Protein AF-A0AAN9A8T3-F1 (afdb_monomer_lite)

Structure (mmCIF, N/CA/C/O backbone):
data_AF-A0AAN9A8T3-F1
#
_entry.id   AF-A0AAN9A8T3-F1
#
loop_
_atom_site.group_PDB
_atom_site.id
_atom_site.type_symbol
_atom_site.label_atom_id
_atom_site.label_alt_id
_atom_site.label_comp_id
_atom_site.label_asym_id
_atom_site.label_entity_id
_atom_site.label_seq_id
_atom_site.pdbx_PDB_ins_code
_atom_site.Cartn_x
_atom_site.Cartn_y
_atom_site.Cartn_z
_atom_site.occupancy
_atom_site.B_iso_or_equiv
_atom_site.auth_seq_id
_atom_site.auth_comp_id
_atom_site.auth_asym_id
_atom_site.auth_atom_id
_atom_site.pdbx_PDB_model_num
ATOM 1 N N . MET A 1 1 ? -8.533 22.254 30.626 1.00 34.25 1 MET A N 1
ATOM 2 C CA . MET A 1 1 ? -9.398 21.064 30.756 1.00 34.25 1 MET A CA 1
ATOM 3 C C . MET A 1 1 ? -8.639 19.936 30.092 1.00 34.25 1 MET A C 1
ATOM 5 O O . MET A 1 1 ? -8.175 20.135 28.983 1.00 34.25 1 MET A O 1
ATOM 9 N N . SER A 1 2 ? -8.347 18.871 30.833 1.00 29.62 2 SER A N 1
ATOM 10 C CA . SER A 1 2 ? -7.548 17.740 30.353 1.00 29.62 2 SER A CA 1
ATOM 11 C C . SER A 1 2 ? -8.416 16.918 29.406 1.00 29.62 2 SER A C 1
ATOM 13 O O . SER A 1 2 ? -9.424 16.373 29.850 1.00 29.62 2 SER A O 1
ATOM 15 N N . ASP A 1 3 ? -8.038 16.863 28.127 1.00 35.41 3 ASP A N 1
ATOM 16 C CA . ASP A 1 3 ? -8.518 15.845 27.193 1.00 35.41 3 ASP A CA 1
ATOM 17 C C . ASP A 1 3 ? -8.059 14.496 27.747 1.00 35.41 3 ASP A C 1
ATOM 19 O O . ASP A 1 3 ? -6.900 14.100 27.616 1.00 35.41 3 ASP A O 1
ATOM 23 N N . GLN A 1 4 ? -8.937 13.830 28.494 1.00 39.41 4 GLN A N 1
ATOM 24 C CA . GLN A 1 4 ? -8.731 12.439 28.854 1.00 39.41 4 GLN A CA 1
ATOM 25 C C . GLN A 1 4 ? -8.910 11.638 27.570 1.00 39.41 4 GLN A C 1
ATOM 27 O O . GLN A 1 4 ? -10.038 11.334 27.179 1.00 39.41 4 GLN A O 1
ATOM 32 N N . ALA A 1 5 ? -7.792 11.331 26.907 1.00 43.62 5 ALA A N 1
ATOM 33 C CA . ALA A 1 5 ? -7.733 10.296 25.888 1.00 43.62 5 ALA A CA 1
ATOM 34 C C . ALA A 1 5 ? -8.396 9.052 26.486 1.00 43.62 5 ALA A C 1
ATOM 36 O O . ALA A 1 5 ? -7.887 8.441 27.432 1.00 43.62 5 ALA A O 1
ATOM 37 N N . THR A 1 6 ? -9.610 8.752 26.030 1.00 42.22 6 THR A N 1
ATOM 38 C CA . THR A 1 6 ? -10.347 7.607 26.547 1.00 42.22 6 THR A CA 1
ATOM 39 C C . THR A 1 6 ? -9.693 6.401 25.907 1.00 42.22 6 THR A C 1
ATOM 41 O O . THR A 1 6 ? -9.886 6.132 24.726 1.00 42.22 6 THR A O 1
ATOM 44 N N . LYS A 1 7 ? -8.849 5.713 26.678 1.00 45.06 7 LYS A N 1
ATOM 45 C CA . LYS A 1 7 ? -8.226 4.470 26.242 1.00 45.06 7 LYS A CA 1
ATOM 46 C C . LYS A 1 7 ? -9.318 3.416 26.111 1.00 45.06 7 LYS A C 1
ATOM 48 O O . LYS A 1 7 ? -9.716 2.785 27.089 1.00 45.06 7 LYS A O 1
ATOM 53 N N . ILE A 1 8 ? -9.826 3.267 24.899 1.00 50.25 8 ILE A N 1
ATOM 54 C CA . ILE A 1 8 ? -10.823 2.268 24.556 1.00 50.25 8 ILE A CA 1
ATOM 55 C C . ILE A 1 8 ? -10.092 1.116 23.889 1.00 50.25 8 ILE A C 1
ATOM 57 O O . ILE A 1 8 ? -9.765 1.201 22.711 1.00 50.25 8 ILE A O 1
ATOM 61 N N . VAL A 1 9 ? -9.833 0.057 24.658 1.00 60.50 9 VAL A N 1
ATOM 62 C CA . VAL A 1 9 ? -9.454 -1.244 24.098 1.00 60.50 9 VAL A CA 1
ATOM 63 C C . VAL A 1 9 ? -10.713 -1.824 23.473 1.00 60.50 9 VAL A C 1
ATOM 65 O O . VAL A 1 9 ? -11.725 -1.961 24.171 1.00 60.50 9 VAL A O 1
ATOM 68 N N . ILE A 1 10 ? -10.676 -2.129 22.172 1.00 61.69 10 ILE A N 1
ATOM 69 C CA . ILE A 1 10 ? -11.820 -2.739 21.489 1.00 61.69 10 ILE A CA 1
ATOM 70 C C . ILE A 1 10 ? -12.190 -4.036 22.215 1.00 61.69 10 ILE A C 1
ATOM 72 O O . ILE A 1 10 ? -11.507 -5.053 22.129 1.00 61.69 10 ILE A O 1
ATOM 76 N N . SER A 1 11 ? -13.298 -3.970 22.944 1.00 55.41 11 SER A N 1
ATOM 77 C CA . SER A 1 11 ? -13.961 -5.100 23.572 1.00 55.41 11 SER A CA 1
ATOM 78 C C . SER A 1 11 ? -15.399 -5.133 23.077 1.00 55.41 11 SER A C 1
ATOM 80 O O . SER A 1 11 ? -15.985 -4.104 22.738 1.00 55.41 11 SER A O 1
ATOM 82 N N . ASP A 1 12 ? -15.990 -6.319 23.086 1.00 54.22 12 ASP A N 1
ATOM 83 C CA . ASP A 1 12 ? -17.405 -6.575 22.806 1.00 54.22 12 ASP A CA 1
ATOM 84 C C . ASP A 1 12 ? -18.378 -5.859 23.768 1.00 54.22 12 ASP A C 1
ATOM 86 O O . ASP A 1 12 ? -19.591 -6.011 23.650 1.00 54.22 12 ASP A O 1
ATOM 90 N N . ARG A 1 13 ? -17.858 -5.084 24.729 1.00 54.12 13 ARG A N 1
ATOM 91 C CA . ARG A 1 13 ? -18.616 -4.387 25.776 1.00 54.12 13 ARG A CA 1
ATOM 92 C C . ARG A 1 13 ? -18.803 -2.895 25.523 1.00 54.12 13 ARG A C 1
ATOM 94 O O . ARG A 1 13 ? -19.456 -2.232 26.329 1.00 54.12 13 ARG A O 1
ATOM 101 N N . LEU A 1 14 ? -18.223 -2.353 24.455 1.00 68.31 14 LEU A N 1
ATOM 102 C CA . LEU A 1 14 ? -18.455 -0.963 24.069 1.00 68.31 14 LEU A CA 1
ATOM 103 C C . LEU A 1 14 ? -19.823 -0.847 23.417 1.00 68.31 14 LEU A C 1
ATOM 105 O O . LEU A 1 14 ? -20.184 -1.672 22.586 1.00 68.31 14 LEU A O 1
ATOM 109 N N . ARG A 1 15 ? -20.581 0.191 23.772 1.00 78.25 15 ARG A N 1
ATOM 110 C CA . ARG A 1 15 ? -21.936 0.401 23.247 1.00 78.25 15 ARG A CA 1
ATOM 111 C C . ARG A 1 15 ? -21.940 0.561 21.722 1.00 78.25 15 ARG A C 1
ATOM 113 O O . ARG A 1 15 ? -22.912 0.210 21.063 1.00 78.25 15 ARG A O 1
ATOM 120 N N . GLU A 1 16 ? -20.854 1.102 21.194 1.00 83.88 16 GLU A N 1
ATOM 121 C CA . GLU A 1 16 ? -20.592 1.377 19.787 1.00 83.88 16 GLU A CA 1
ATOM 122 C C . GLU A 1 16 ? -20.100 0.135 19.028 1.00 83.88 16 GLU A C 1
ATOM 124 O O . GLU A 1 16 ? -20.016 0.165 17.800 1.00 83.88 16 GLU A O 1
ATOM 129 N N . CYS A 1 17 ? -19.773 -0.951 19.739 1.00 84.12 17 CYS A N 1
ATOM 130 C CA . CYS A 1 17 ? -19.231 -2.173 19.168 1.00 84.12 17 CYS A CA 1
ATOM 131 C C . CYS A 1 17 ? -20.193 -3.352 19.335 1.00 84.12 17 CYS A C 1
ATOM 133 O O . CYS A 1 17 ? -20.667 -3.651 20.425 1.00 84.12 17 CYS A O 1
ATOM 135 N N . ASN A 1 18 ? -20.414 -4.088 18.251 1.00 83.69 18 ASN A N 1
ATOM 136 C CA . ASN A 1 18 ? -21.172 -5.332 18.255 1.00 83.69 18 ASN A CA 1
ATOM 137 C C . ASN A 1 18 ? -20.262 -6.496 17.867 1.00 83.69 18 ASN A C 1
ATOM 139 O O . ASN A 1 18 ? -19.556 -6.435 16.859 1.00 83.69 18 ASN A O 1
ATOM 143 N N . SER A 1 19 ? -20.312 -7.577 18.644 1.00 80.31 19 SER A N 1
ATOM 144 C CA . SER A 1 19 ? -19.630 -8.827 18.308 1.00 80.31 19 SER A CA 1
ATOM 145 C C . SER A 1 19 ? -20.593 -9.774 17.594 1.00 80.31 19 SER A C 1
ATOM 147 O O . SER A 1 19 ? -21.642 -10.132 18.131 1.00 80.31 19 SER A O 1
ATOM 149 N N . ILE A 1 20 ? -20.251 -10.175 16.369 1.00 76.06 20 ILE A N 1
ATOM 150 C CA . ILE A 1 20 ? -21.031 -11.116 15.560 1.00 76.06 20 ILE A CA 1
ATOM 151 C C . ILE A 1 20 ? -20.071 -12.146 14.981 1.00 76.06 20 ILE A C 1
ATOM 153 O O . ILE A 1 20 ? -19.333 -11.841 14.053 1.00 76.06 20 ILE A O 1
ATOM 157 N N . THR A 1 21 ? -20.115 -13.377 15.499 1.00 74.00 21 THR A N 1
ATOM 158 C CA . THR A 1 21 ? -19.379 -14.549 14.981 1.00 74.00 21 THR A CA 1
ATOM 159 C C . THR A 1 21 ? -17.947 -14.225 14.547 1.00 74.00 21 THR A C 1
ATOM 161 O O . THR A 1 21 ? -17.665 -14.064 13.359 1.00 74.00 21 THR A O 1
ATOM 164 N N . LYS A 1 22 ? -17.038 -14.147 15.526 1.00 77.88 22 LYS A N 1
ATOM 165 C CA . LYS A 1 22 ? -15.608 -13.876 15.316 1.00 77.88 22 LYS A CA 1
ATOM 166 C C . LYS A 1 22 ? -15.303 -12.560 14.587 1.00 77.88 22 LYS A C 1
ATOM 168 O O . LYS A 1 22 ? -14.251 -12.404 13.978 1.00 77.88 22 LYS A O 1
ATOM 173 N N . LYS A 1 23 ? -16.225 -11.605 14.626 1.00 83.19 23 LYS A N 1
ATOM 174 C CA . LYS A 1 23 ? -16.017 -10.263 14.094 1.00 83.19 23 LYS A CA 1
ATOM 175 C C . LYS A 1 23 ? -16.492 -9.246 15.103 1.00 83.19 23 LYS A C 1
ATOM 177 O O . LYS A 1 23 ? -17.548 -9.437 15.705 1.00 83.19 23 LYS A O 1
ATOM 182 N N . ILE A 1 24 ? -15.744 -8.162 15.242 1.00 85.25 24 ILE A N 1
ATOM 183 C CA . ILE A 1 24 ? -16.165 -7.004 16.027 1.00 85.25 24 ILE A CA 1
ATOM 184 C C . ILE A 1 24 ? -16.407 -5.855 15.062 1.00 85.25 24 ILE A C 1
ATOM 186 O O . ILE A 1 24 ? -15.525 -5.505 14.284 1.00 85.25 24 ILE A O 1
ATOM 190 N N . PHE A 1 25 ? -17.603 -5.280 15.110 1.00 88.19 25 PHE A N 1
ATOM 191 C CA . PHE A 1 25 ? -17.984 -4.120 14.316 1.00 88.19 25 PHE A CA 1
ATOM 192 C C . PHE A 1 25 ? -18.181 -2.931 15.235 1.00 88.19 25 PHE A C 1
ATOM 194 O O . PHE A 1 25 ? -19.125 -2.934 16.017 1.00 88.19 25 PHE A O 1
ATOM 201 N N . CYS A 1 26 ? -17.316 -1.932 15.121 1.00 89.00 26 CYS A N 1
ATOM 202 C CA . CYS A 1 26 ? -17.397 -0.693 15.874 1.00 89.00 26 CYS A CA 1
ATOM 203 C C . CYS A 1 26 ? -17.714 0.476 14.940 1.00 89.00 26 CYS A C 1
ATOM 205 O O . CYS A 1 26 ? -16.979 0.722 13.979 1.00 89.00 26 CYS A O 1
ATOM 207 N N . ASP A 1 27 ? -18.786 1.207 15.236 1.00 91.19 27 ASP A N 1
ATOM 208 C CA . ASP A 1 27 ? -19.141 2.441 14.535 1.00 91.19 27 ASP A CA 1
ATOM 209 C C . ASP A 1 27 ? -19.282 3.584 15.538 1.00 91.19 27 ASP A C 1
ATOM 211 O O . ASP A 1 27 ? -20.171 3.587 16.390 1.00 91.19 27 ASP A O 1
ATOM 215 N N . PHE A 1 28 ? -18.383 4.559 15.433 1.00 88.81 28 PHE A N 1
ATOM 216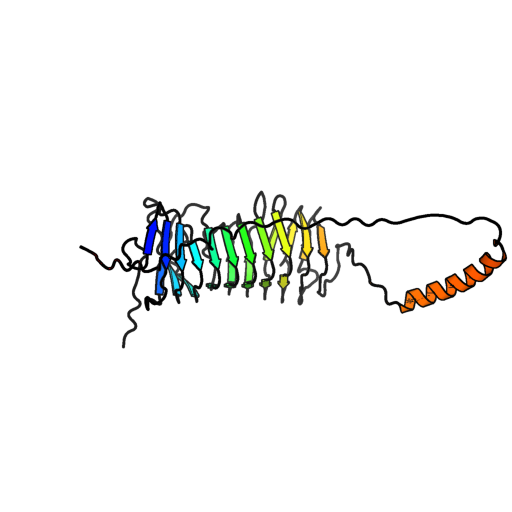 C CA . PHE A 1 28 ? -18.279 5.670 16.373 1.00 88.81 28 PHE A CA 1
ATOM 217 C C . PHE A 1 28 ? -19.049 6.913 15.918 1.00 88.81 28 PHE A C 1
ATOM 219 O O . PHE A 1 28 ? -18.886 7.991 16.502 1.00 88.81 28 PHE A O 1
ATOM 226 N N . GLN A 1 29 ? -19.928 6.786 14.920 1.00 87.19 29 GLN A N 1
ATOM 227 C CA . GLN A 1 29 ? -20.750 7.892 14.447 1.00 87.19 29 GLN A CA 1
ATOM 228 C C . GLN A 1 29 ? -21.516 8.561 15.603 1.00 87.19 29 GLN A C 1
ATOM 230 O O . GLN A 1 29 ? -22.283 7.928 16.323 1.00 87.19 29 GLN A O 1
ATOM 235 N N . ASN A 1 30 ? -21.327 9.875 15.765 1.00 82.19 30 ASN A N 1
ATOM 236 C CA . ASN A 1 30 ? -21.946 10.698 16.816 1.00 82.19 30 ASN A CA 1
ATOM 237 C C . ASN A 1 30 ? -21.612 10.289 18.267 1.00 82.19 30 ASN A C 1
ATOM 239 O O . ASN A 1 30 ? -22.229 10.815 19.193 1.00 82.19 30 ASN A O 1
ATOM 243 N N . SER A 1 31 ? -20.645 9.395 18.488 1.00 79.12 31 SER A N 1
ATOM 244 C CA . SER A 1 31 ? -20.253 8.960 19.838 1.00 79.12 31 SER A CA 1
ATOM 245 C C . SER A 1 31 ? -19.471 10.031 20.611 1.00 79.12 31 SER A C 1
ATOM 247 O O . SER A 1 31 ? -19.411 9.999 21.837 1.00 79.12 31 SER A O 1
ATOM 249 N N . GLY A 1 32 ? -18.851 10.982 19.901 1.00 78.50 32 GLY A N 1
ATOM 250 C CA . GLY A 1 32 ? -17.900 11.939 20.474 1.00 78.50 32 GLY A CA 1
ATOM 251 C C . GLY A 1 32 ? -16.534 11.327 20.809 1.00 78.50 32 GLY A C 1
ATOM 252 O O . GLY A 1 32 ? -15.629 12.067 21.194 1.00 78.50 32 GLY A O 1
ATOM 253 N N . ILE A 1 33 ? -16.369 10.011 20.634 1.00 79.38 33 ILE A N 1
ATOM 254 C CA . ILE A 1 33 ? -15.094 9.311 20.780 1.00 79.38 33 ILE A CA 1
ATOM 255 C C . ILE A 1 33 ? -14.202 9.696 19.603 1.00 79.38 33 ILE A C 1
ATOM 257 O O . ILE A 1 33 ? -14.576 9.541 18.440 1.00 79.38 33 ILE A O 1
ATOM 261 N N . ARG A 1 34 ? -13.019 10.213 19.929 1.00 83.62 34 ARG A N 1
ATOM 262 C CA . ARG A 1 34 ? -12.019 10.638 18.946 1.00 83.62 34 ARG A CA 1
ATOM 263 C C . ARG A 1 34 ? -10.922 9.606 18.769 1.00 83.62 34 ARG A C 1
ATOM 265 O O . ARG A 1 34 ? -10.525 9.356 17.642 1.00 83.62 34 ARG A O 1
ATOM 272 N N . ASP A 1 35 ? -10.493 8.980 19.857 1.00 86.50 35 ASP A N 1
ATOM 273 C CA . ASP A 1 35 ? -9.379 8.039 19.874 1.00 86.50 35 ASP A CA 1
ATOM 274 C C . ASP A 1 35 ? -9.861 6.625 20.203 1.00 86.50 35 ASP A C 1
ATOM 276 O O . ASP A 1 35 ? -10.587 6.409 21.176 1.00 86.50 35 ASP A O 1
ATOM 280 N N . VAL A 1 36 ? -9.433 5.653 19.401 1.00 86.50 36 VAL A N 1
ATOM 281 C CA . VAL A 1 36 ? -9.692 4.223 19.608 1.00 86.50 36 VAL A CA 1
ATOM 282 C C . VAL A 1 36 ? -8.368 3.480 19.600 1.00 86.50 36 VAL A C 1
ATOM 284 O O . VAL A 1 36 ? -7.567 3.665 18.689 1.00 86.50 36 VAL A O 1
ATOM 287 N N . TYR A 1 37 ? -8.148 2.624 20.596 1.00 86.44 37 TYR A N 1
ATOM 288 C CA . TYR A 1 37 ? -6.920 1.851 20.736 1.00 86.44 37 TYR A CA 1
ATOM 289 C C . TYR A 1 37 ? -7.190 0.390 20.386 1.00 86.44 37 TYR A C 1
ATOM 291 O O . TYR A 1 37 ? -8.050 -0.278 20.966 1.00 86.44 37 TYR A O 1
ATOM 299 N N . ILE A 1 38 ? -6.438 -0.116 19.420 1.00 83.81 38 ILE A N 1
ATOM 300 C CA . ILE A 1 38 ? -6.477 -1.511 19.011 1.00 83.81 38 ILE A CA 1
ATOM 301 C C . ILE A 1 38 ? -5.184 -2.147 19.488 1.00 83.81 38 ILE A C 1
ATOM 303 O O . ILE A 1 38 ? -4.121 -1.921 18.917 1.00 83.81 38 ILE A O 1
ATOM 307 N N . GLU A 1 39 ? -5.294 -2.922 20.558 1.00 79.00 39 GLU A N 1
ATOM 308 C CA . GLU A 1 39 ? -4.197 -3.731 21.078 1.00 79.00 39 GLU A CA 1
ATOM 309 C C . GLU A 1 39 ? -4.250 -5.136 20.455 1.00 79.00 39 GLU A C 1
ATOM 311 O O . GLU A 1 39 ? -5.327 -5.576 20.027 1.00 79.00 39 GLU A O 1
ATOM 316 N N . PRO A 1 40 ? -3.122 -5.864 20.398 1.00 69.69 40 PRO A N 1
ATOM 317 C CA . PRO A 1 40 ? -3.099 -7.222 19.887 1.00 69.69 40 PRO A CA 1
ATOM 318 C C . PRO A 1 40 ? -3.965 -8.097 20.795 1.00 69.69 40 PRO A C 1
ATOM 320 O O . PRO A 1 40 ? -3.827 -8.074 22.021 1.00 69.69 40 PRO A O 1
ATOM 323 N N . SER A 1 41 ? -4.870 -8.872 20.209 1.00 63.47 41 SER A N 1
ATOM 324 C CA . SER A 1 41 ? -5.609 -9.887 20.956 1.00 63.47 41 SER A CA 1
ATOM 325 C C . SER A 1 41 ? -4.643 -10.994 21.415 1.00 63.47 41 SER A C 1
ATOM 327 O O . SER A 1 41 ? -3.686 -11.314 20.709 1.00 63.47 41 SER A O 1
ATOM 329 N N . ASP A 1 42 ? -4.855 -11.578 22.611 1.00 60.53 42 ASP A N 1
ATOM 330 C CA . ASP A 1 42 ? -4.138 -12.809 23.000 1.00 60.53 42 ASP A CA 1
ATOM 331 C C . ASP A 1 42 ? -4.341 -13.814 21.854 1.00 60.53 42 ASP A C 1
ATOM 333 O O . ASP A 1 42 ? -5.497 -14.034 21.486 1.00 60.53 42 ASP A O 1
ATOM 337 N N . PRO A 1 43 ? -3.286 -14.429 21.283 1.00 55.81 43 PRO A N 1
ATOM 338 C CA . PRO A 1 43 ? -3.419 -15.374 20.170 1.00 55.81 43 PRO A CA 1
ATOM 339 C C . PRO A 1 43 ? -4.369 -16.547 20.478 1.00 55.81 43 PRO A C 1
ATOM 341 O O . PRO A 1 43 ? -4.832 -17.238 19.575 1.00 55.81 43 PRO A O 1
ATOM 344 N N . ARG A 1 44 ? -4.708 -16.768 21.756 1.00 53.31 44 ARG A N 1
ATOM 345 C CA . ARG A 1 44 ? -5.711 -17.743 22.209 1.00 53.31 44 ARG A CA 1
ATOM 346 C C . ARG A 1 44 ? -7.166 -17.268 22.096 1.00 53.31 44 ARG A C 1
ATOM 348 O O . ARG A 1 44 ? -8.069 -18.088 22.243 1.00 53.31 44 ARG A O 1
ATOM 355 N N . ASN A 1 45 ? -7.410 -15.981 21.863 1.00 54.38 45 ASN A N 1
ATOM 356 C CA . ASN A 1 45 ? -8.725 -15.343 21.836 1.00 54.38 45 ASN A CA 1
ATOM 357 C C . ASN A 1 45 ? -8.982 -14.755 20.443 1.00 54.38 45 ASN A C 1
ATOM 359 O O . ASN A 1 45 ? -8.817 -13.564 20.188 1.00 54.38 45 ASN A O 1
ATOM 363 N N . VAL A 1 46 ? -9.348 -15.637 19.514 1.00 54.88 46 VAL A N 1
ATOM 364 C CA . VAL A 1 46 ? -9.443 -15.297 18.094 1.00 54.88 46 VAL A CA 1
ATOM 365 C C . VAL A 1 46 ? -10.761 -14.573 17.803 1.00 54.88 46 VAL A C 1
ATOM 367 O O . VAL A 1 46 ? -11.811 -15.192 17.623 1.00 54.88 46 VAL A O 1
ATOM 370 N N . ASN A 1 47 ? -10.710 -13.244 17.753 1.00 59.94 47 ASN A N 1
ATOM 371 C CA . ASN A 1 47 ? -11.688 -12.461 17.007 1.00 59.94 47 ASN A CA 1
ATOM 372 C C . ASN A 1 47 ? -11.144 -12.308 15.580 1.00 59.94 47 ASN A C 1
ATOM 374 O O . ASN A 1 47 ? -10.297 -11.458 15.336 1.00 59.94 47 ASN A O 1
ATOM 378 N N . ASP A 1 48 ? -11.608 -13.159 14.660 1.00 72.38 48 ASP A N 1
ATOM 379 C CA . ASP A 1 48 ? -11.077 -13.302 13.293 1.00 72.38 48 ASP A CA 1
ATOM 380 C C . ASP A 1 48 ? -11.043 -11.992 12.468 1.00 72.38 48 ASP A C 1
ATOM 382 O O . ASP A 1 48 ? -10.294 -11.945 11.500 1.00 72.38 48 ASP A O 1
ATOM 386 N N . LYS A 1 49 ? -11.805 -10.929 12.793 1.00 86.12 49 LYS A N 1
ATOM 387 C CA . LYS A 1 49 ? -11.664 -9.609 12.131 1.00 86.12 49 LYS A CA 1
ATOM 388 C C . LYS A 1 49 ? -12.274 -8.446 12.915 1.00 86.12 49 LYS A C 1
ATOM 390 O O . LYS A 1 49 ? -13.397 -8.553 13.410 1.00 86.12 49 LYS A O 1
ATOM 395 N N . VAL A 1 50 ? -11.606 -7.295 12.948 1.00 87.94 50 VAL A N 1
ATOM 396 C CA . VAL A 1 50 ? -12.135 -6.069 13.570 1.00 87.94 50 VAL A CA 1
ATOM 397 C C . VAL A 1 50 ? -12.409 -5.000 12.516 1.00 87.94 50 VAL A C 1
ATOM 399 O O . VAL A 1 50 ? -11.562 -4.682 11.683 1.00 87.94 50 VAL A O 1
ATOM 402 N N . TYR A 1 51 ? -13.612 -4.438 12.563 1.00 91.25 51 TYR A N 1
ATOM 403 C CA . TYR A 1 51 ? -14.085 -3.371 11.691 1.00 91.25 51 TYR A CA 1
ATOM 404 C C . TYR A 1 51 ? -14.270 -2.102 12.519 1.00 91.25 51 TYR A C 1
ATOM 406 O O . TYR A 1 51 ? -15.001 -2.122 13.508 1.00 91.25 51 TYR A O 1
ATOM 414 N N . VAL A 1 52 ? -13.638 -1.001 12.112 1.00 92.19 52 VAL A N 1
ATOM 415 C CA . VAL A 1 52 ? -13.737 0.294 12.800 1.00 92.19 52 VAL A CA 1
ATOM 416 C C . VAL A 1 52 ? -14.107 1.385 11.814 1.00 92.19 52 VAL A C 1
ATOM 418 O O . VAL A 1 52 ? -13.392 1.626 10.837 1.00 92.19 52 VAL A O 1
ATOM 421 N N . HIS A 1 53 ? -15.228 2.050 12.079 1.00 94.00 53 HIS A N 1
ATOM 422 C CA . HIS A 1 53 ? -15.772 3.103 11.234 1.00 94.00 53 HIS A CA 1
ATOM 423 C C . HIS A 1 53 ? -15.921 4.435 11.980 1.00 94.00 53 HIS A C 1
ATOM 425 O O . HIS A 1 53 ? -16.259 4.462 13.164 1.00 94.00 53 HIS A O 1
ATOM 431 N N . ASN A 1 54 ? -15.764 5.533 11.231 1.00 93.44 54 ASN A N 1
ATOM 432 C CA . ASN A 1 54 ? -16.148 6.894 11.628 1.00 93.44 54 ASN A CA 1
ATOM 433 C C . ASN A 1 54 ? -15.491 7.374 12.932 1.00 93.44 54 ASN A C 1
ATOM 435 O O . ASN A 1 54 ? -16.173 7.802 13.862 1.00 93.44 54 ASN A O 1
ATOM 439 N N . VAL A 1 55 ? -14.164 7.323 12.982 1.00 91.06 55 VAL A N 1
ATOM 440 C CA . VAL A 1 55 ? -13.364 7.746 14.139 1.00 91.06 55 VAL A CA 1
ATOM 441 C C . VAL A 1 55 ? -12.258 8.697 13.688 1.00 91.06 55 VAL A C 1
ATOM 443 O O . VAL A 1 55 ? -11.802 8.643 12.546 1.00 91.06 55 VAL A O 1
ATOM 446 N N . GLU A 1 56 ? -11.842 9.606 14.564 1.00 90.94 56 GLU A N 1
ATOM 447 C CA . GLU A 1 56 ? -10.776 10.553 14.245 1.00 90.94 56 GLU A CA 1
ATOM 448 C C . GLU A 1 56 ? -9.418 9.842 14.216 1.00 90.94 56 GLU A C 1
ATOM 450 O O . GLU A 1 56 ? -8.763 9.824 13.178 1.00 90.94 56 GLU A O 1
ATOM 455 N N . ASN A 1 57 ? -9.039 9.164 15.297 1.00 92.06 57 ASN A N 1
ATOM 456 C CA . ASN A 1 57 ? -7.755 8.488 15.419 1.00 92.06 57 ASN A CA 1
ATOM 457 C C . ASN A 1 57 ? -7.931 7.023 15.829 1.00 92.06 57 ASN A C 1
ATOM 459 O O . ASN A 1 57 ? -8.606 6.703 16.810 1.00 92.06 57 ASN A O 1
ATOM 463 N N . VAL A 1 58 ? -7.264 6.132 15.102 1.00 91.75 58 VAL A N 1
ATOM 464 C CA . VAL A 1 58 ? -7.067 4.736 15.498 1.00 91.75 58 VAL A CA 1
ATOM 465 C C . VAL A 1 58 ? -5.601 4.539 15.841 1.00 91.75 58 VAL A C 1
ATOM 467 O O . VAL A 1 58 ? -4.738 4.695 14.983 1.00 91.75 58 VAL A O 1
ATOM 470 N N . HIS A 1 59 ? -5.332 4.161 17.081 1.00 90.94 59 HIS A N 1
ATOM 471 C CA . HIS A 1 59 ? -4.007 3.820 17.577 1.00 90.94 59 HIS A CA 1
ATOM 472 C C . HIS A 1 59 ? -3.848 2.302 17.511 1.00 90.94 59 HIS A C 1
ATOM 474 O O . HIS A 1 59 ? -4.507 1.569 18.250 1.00 90.94 59 HIS A O 1
ATOM 480 N N . LEU A 1 60 ? -3.021 1.818 16.588 1.00 88.06 60 LEU A N 1
ATOM 481 C CA . LEU A 1 60 ? -2.633 0.414 16.499 1.00 88.06 60 LEU A CA 1
ATOM 482 C C . LEU A 1 60 ? -1.430 0.205 17.413 1.00 88.06 60 LEU A C 1
ATOM 484 O O . LEU A 1 60 ? -0.323 0.646 17.104 1.00 88.06 60 LEU A O 1
ATOM 488 N N . VAL A 1 61 ? -1.666 -0.430 18.556 1.00 83.94 61 VAL A N 1
ATOM 489 C CA . VAL A 1 61 ? -0.644 -0.652 19.577 1.00 83.94 61 VAL A CA 1
ATOM 490 C C . VAL A 1 61 ? 0.026 -1.993 19.311 1.00 83.94 61 VAL A C 1
ATOM 492 O O . VAL A 1 61 ? -0.629 -3.030 19.328 1.00 83.94 61 VAL A O 1
ATOM 495 N N . GLY A 1 62 ? 1.336 -1.990 19.083 1.00 75.88 62 GLY A N 1
ATOM 496 C CA . GLY A 1 62 ? 2.088 -3.195 18.735 1.00 75.88 62 GLY A CA 1
ATOM 497 C C . GLY A 1 62 ? 1.851 -3.673 17.292 1.00 75.88 62 GLY A C 1
ATOM 498 O O . GLY A 1 62 ? 1.335 -2.933 16.450 1.00 75.88 62 GLY A O 1
ATOM 499 N N . PRO A 1 63 ? 2.282 -4.901 16.951 1.00 77.00 63 PRO A N 1
ATOM 500 C CA . PRO A 1 63 ? 2.111 -5.437 15.609 1.00 77.00 63 PRO A CA 1
ATOM 501 C C . PRO A 1 63 ? 0.670 -5.861 15.329 1.00 77.00 63 PRO A C 1
ATOM 503 O O . PRO A 1 63 ? -0.110 -6.201 16.219 1.00 77.00 63 PRO A O 1
ATOM 506 N N . LEU A 1 64 ? 0.343 -5.902 14.040 1.00 78.44 64 LEU A N 1
ATOM 507 C CA . LEU A 1 64 ? -0.941 -6.383 13.557 1.00 78.44 64 LEU A CA 1
ATOM 508 C C . LEU A 1 64 ? -1.021 -7.912 13.682 1.00 78.44 64 LEU A C 1
ATOM 510 O O . LEU A 1 64 ? -0.581 -8.620 12.782 1.00 78.44 64 LEU A O 1
ATOM 514 N N . CYS A 1 65 ? -1.579 -8.410 14.788 1.00 79.88 65 CYS A N 1
ATOM 515 C CA . CYS A 1 65 ? -1.885 -9.835 14.978 1.00 79.88 65 CYS A CA 1
ATOM 516 C C . CYS A 1 65 ? -3.378 -10.165 14.748 1.00 79.88 65 CYS A C 1
ATOM 518 O O . CYS A 1 65 ? -3.894 -11.119 15.325 1.00 79.88 65 CYS A O 1
ATOM 520 N N . GLN A 1 66 ? -4.108 -9.348 13.987 1.00 83.19 66 GLN A N 1
ATOM 521 C CA . GLN A 1 66 ? -5.521 -9.579 13.677 1.00 83.19 66 GLN A CA 1
ATOM 522 C C . GLN A 1 66 ? -5.908 -8.868 12.381 1.00 83.19 66 GLN A C 1
ATOM 524 O O . GLN A 1 66 ? -5.333 -7.830 12.055 1.00 83.19 66 GLN A O 1
ATOM 529 N N . ASP A 1 67 ? -6.904 -9.387 11.665 1.00 88.31 67 ASP A N 1
ATOM 530 C CA . ASP A 1 67 ? -7.399 -8.722 10.462 1.00 88.31 67 ASP A CA 1
ATOM 531 C C . ASP A 1 67 ? -8.137 -7.430 10.828 1.00 88.31 67 ASP A C 1
ATOM 533 O O . ASP A 1 67 ? -9.026 -7.421 11.688 1.00 88.31 67 ASP A O 1
ATOM 537 N N . LEU A 1 68 ? -7.814 -6.342 10.130 1.00 91.56 68 LEU A N 1
ATOM 538 C CA . LEU A 1 68 ? -8.406 -5.025 10.342 1.00 91.56 68 LEU A CA 1
ATOM 539 C C . LEU A 1 68 ? -9.065 -4.479 9.082 1.00 91.56 68 LEU A C 1
ATOM 541 O O . LEU A 1 68 ? -8.520 -4.545 7.982 1.00 91.56 68 LEU A O 1
ATOM 545 N N . ALA A 1 69 ? -10.235 -3.876 9.270 1.00 94.38 69 ALA A N 1
ATOM 546 C CA . ALA A 1 69 ? -10.943 -3.107 8.259 1.00 94.38 69 ALA A CA 1
ATOM 547 C C . ALA A 1 69 ? -11.314 -1.725 8.816 1.00 94.38 69 ALA A C 1
ATOM 549 O O . ALA A 1 69 ? -12.149 -1.602 9.709 1.00 94.38 69 ALA A O 1
ATOM 550 N N . LEU A 1 70 ? -10.696 -0.678 8.280 1.00 95.44 70 LEU A N 1
ATOM 551 C CA . LEU A 1 70 ? -10.796 0.696 8.764 1.00 95.44 70 LEU A CA 1
ATOM 552 C C . LEU A 1 70 ? -11.470 1.569 7.699 1.00 95.44 70 LEU A C 1
ATOM 554 O O . LEU A 1 70 ? -11.061 1.563 6.538 1.00 95.44 70 LEU A O 1
ATOM 558 N N . LYS A 1 71 ? -12.514 2.321 8.058 1.00 96.81 71 LYS A N 1
ATOM 559 C CA . LYS A 1 71 ? -13.255 3.160 7.098 1.00 96.81 71 LYS A CA 1
ATOM 560 C C . LYS A 1 71 ? -13.597 4.521 7.681 1.00 96.81 71 LYS A C 1
ATOM 562 O O . LYS A 1 71 ? -14.162 4.594 8.767 1.00 96.81 71 LYS A O 1
ATOM 567 N N . ASN A 1 72 ? -13.358 5.584 6.911 1.00 95.75 72 ASN A N 1
ATOM 568 C CA . ASN A 1 72 ? -13.562 6.963 7.368 1.00 95.75 72 ASN A CA 1
ATOM 569 C C . ASN A 1 72 ? -12.823 7.206 8.698 1.00 95.75 72 ASN A C 1
ATOM 571 O O . ASN A 1 72 ? -13.433 7.604 9.692 1.00 95.75 72 ASN A O 1
ATOM 575 N N . VAL A 1 73 ? -11.531 6.883 8.717 1.00 94.50 73 VAL A N 1
ATOM 576 C CA . VAL A 1 73 ? -10.656 7.066 9.879 1.00 94.50 73 VAL A CA 1
ATOM 577 C C . VAL A 1 73 ? -9.720 8.215 9.565 1.00 94.50 73 VAL A C 1
ATOM 579 O O . VAL A 1 73 ? -8.963 8.095 8.611 1.00 94.50 73 VAL A O 1
ATOM 582 N N . ALA A 1 74 ? -9.749 9.325 10.303 1.00 93.44 74 ALA A N 1
ATOM 583 C CA . ALA A 1 74 ? -8.940 10.478 9.898 1.00 93.44 74 ALA A CA 1
ATOM 584 C C . ALA A 1 74 ? -7.436 10.155 9.936 1.00 93.44 74 ALA A C 1
ATOM 586 O O . ALA A 1 74 ? -6.749 10.418 8.947 1.00 93.44 74 ALA A O 1
ATOM 587 N N . ASN A 1 75 ? -6.963 9.509 11.008 1.00 95.06 75 ASN A N 1
ATOM 588 C CA . ASN A 1 75 ? -5.574 9.084 11.182 1.00 95.06 75 ASN A CA 1
ATOM 589 C C . ASN A 1 75 ? -5.467 7.674 11.777 1.00 95.06 75 ASN A C 1
ATOM 591 O O . ASN A 1 75 ? -6.169 7.323 12.724 1.00 95.06 75 ASN A O 1
ATOM 595 N N . ILE A 1 76 ? -4.537 6.884 11.252 1.00 92.75 76 ILE A N 1
ATOM 596 C CA . ILE A 1 76 ? -4.108 5.602 11.807 1.00 92.75 76 ILE A CA 1
ATOM 597 C C . ILE A 1 76 ? -2.669 5.781 12.280 1.00 92.75 76 ILE A C 1
ATOM 599 O O . ILE A 1 76 ? -1.771 6.058 11.481 1.00 92.75 76 ILE A O 1
ATOM 603 N N . LEU A 1 77 ? -2.474 5.645 13.585 1.00 91.38 77 LEU A N 1
ATOM 604 C CA . LEU A 1 77 ? -1.215 5.866 14.280 1.00 91.38 77 LEU A CA 1
ATOM 605 C C . LEU A 1 77 ? -0.677 4.514 14.739 1.00 91.38 77 LEU A C 1
ATOM 607 O O . LEU A 1 77 ? -1.407 3.736 15.350 1.00 91.38 77 LEU A O 1
ATOM 611 N N . LEU A 1 78 ? 0.579 4.217 14.412 1.00 87.62 78 LEU A N 1
ATOM 612 C CA . LEU A 1 78 ? 1.239 2.997 14.869 1.00 87.62 78 LEU A CA 1
ATOM 613 C C . LEU A 1 78 ? 2.043 3.313 16.127 1.00 87.62 78 LEU A C 1
ATOM 615 O O . LEU A 1 78 ? 2.968 4.122 16.085 1.00 87.62 78 LEU A O 1
ATOM 619 N N . GLU A 1 79 ? 1.718 2.659 17.236 1.00 84.88 79 GLU A N 1
ATOM 620 C CA . GLU A 1 79 ? 2.492 2.743 18.470 1.00 84.88 79 GLU A CA 1
ATOM 621 C C . GLU A 1 79 ? 3.362 1.489 18.597 1.00 84.88 79 GLU A C 1
ATOM 623 O O . GLU A 1 79 ? 2.861 0.386 18.826 1.00 84.88 79 GLU A O 1
ATOM 628 N N . GLU A 1 80 ? 4.680 1.627 18.443 1.00 68.38 80 GLU A N 1
ATOM 629 C CA . GLU A 1 80 ? 5.588 0.491 18.616 1.00 68.38 80 GLU A CA 1
ATOM 630 C C . GLU A 1 80 ? 5.632 0.056 20.089 1.00 68.38 80 GLU A C 1
ATOM 632 O O . GLU A 1 80 ? 6.089 0.788 20.968 1.00 68.38 80 GLU A O 1
ATOM 637 N N . GLN A 1 81 ? 5.190 -1.172 20.359 1.00 56.91 81 GLN A N 1
ATOM 638 C CA . GLN A 1 81 ? 5.409 -1.853 21.630 1.00 56.91 81 GLN A CA 1
ATOM 639 C C . GLN A 1 81 ? 5.800 -3.308 21.359 1.00 56.91 81 GLN A C 1
ATOM 641 O O . GLN A 1 81 ? 5.156 -3.958 20.543 1.00 56.91 81 GLN A O 1
ATOM 646 N N . GLY A 1 82 ? 6.813 -3.795 22.086 1.00 56.53 82 GLY A N 1
ATOM 647 C CA . GLY A 1 82 ? 7.079 -5.209 22.394 1.00 56.53 82 GLY A CA 1
ATOM 648 C C . GLY A 1 82 ? 7.502 -6.158 21.261 1.00 56.53 82 GLY A C 1
ATOM 649 O O . GLY A 1 82 ? 7.113 -6.027 20.106 1.00 56.53 82 GLY A O 1
ATOM 650 N N . ASP A 1 83 ? 8.256 -7.193 21.639 1.00 56.22 83 ASP A N 1
ATOM 651 C CA . ASP A 1 83 ? 8.528 -8.364 20.800 1.00 56.22 83 ASP A CA 1
ATOM 652 C C . ASP A 1 83 ? 7.323 -9.320 20.852 1.00 56.22 83 ASP A C 1
ATOM 654 O O . ASP A 1 83 ? 7.288 -10.266 21.642 1.00 56.22 83 ASP A O 1
ATOM 658 N N . TYR A 1 84 ? 6.294 -9.056 20.046 1.00 64.12 84 TYR A N 1
ATOM 659 C CA . TYR A 1 84 ? 5.132 -9.943 19.940 1.00 64.12 84 TYR A CA 1
ATOM 660 C C . TYR A 1 84 ? 5.311 -10.944 18.791 1.00 64.12 84 TYR A C 1
ATOM 662 O O . TYR A 1 84 ? 5.651 -10.577 17.666 1.00 64.12 84 TYR A O 1
ATOM 670 N N . GLN A 1 85 ? 5.042 -12.221 19.065 1.00 69.12 85 GLN A N 1
ATOM 671 C CA . GLN A 1 85 ? 5.024 -13.282 18.057 1.00 69.12 85 GLN A CA 1
ATOM 672 C C . GLN A 1 85 ? 3.621 -13.368 17.437 1.00 69.12 85 GLN A C 1
ATOM 674 O O . GLN A 1 85 ? 2.755 -14.053 17.977 1.00 69.12 85 GLN A O 1
ATOM 679 N N . CYS A 1 86 ? 3.383 -12.659 16.330 1.00 72.25 86 CYS A N 1
ATOM 680 C CA . CYS A 1 86 ? 2.200 -12.898 15.497 1.00 72.25 86 CYS A CA 1
ATOM 681 C C . CYS A 1 86 ? 2.496 -14.001 14.469 1.00 72.25 86 CYS A C 1
ATOM 683 O O . CYS A 1 86 ? 3.630 -14.134 14.009 1.00 72.25 86 CYS A O 1
ATOM 685 N N . GLU A 1 87 ? 1.467 -14.738 14.058 1.00 76.12 87 GLU A N 1
ATOM 686 C CA . GLU A 1 87 ? 1.528 -15.544 12.833 1.00 76.12 87 GLU A CA 1
ATOM 687 C C . GLU A 1 87 ? 1.577 -14.652 11.574 1.00 76.12 87 GLU A C 1
ATOM 689 O O . GLU A 1 87 ? 1.263 -13.463 11.620 1.00 76.12 87 GLU A O 1
ATOM 694 N N . ASP A 1 88 ? 1.968 -15.220 10.435 1.00 75.81 88 ASP A N 1
ATOM 695 C CA . ASP A 1 88 ? 1.869 -14.535 9.143 1.00 75.81 88 ASP A CA 1
ATOM 696 C C . ASP A 1 88 ? 0.428 -14.599 8.610 1.00 75.81 88 ASP A C 1
ATOM 698 O O . ASP A 1 88 ? -0.297 -15.561 8.866 1.00 75.81 88 ASP A O 1
ATOM 702 N N . GLY A 1 89 ? 0.033 -13.654 7.750 1.00 81.44 89 GLY A N 1
ATOM 703 C CA . GLY A 1 89 ? -1.224 -13.754 6.993 1.00 81.44 89 GLY A CA 1
ATOM 704 C C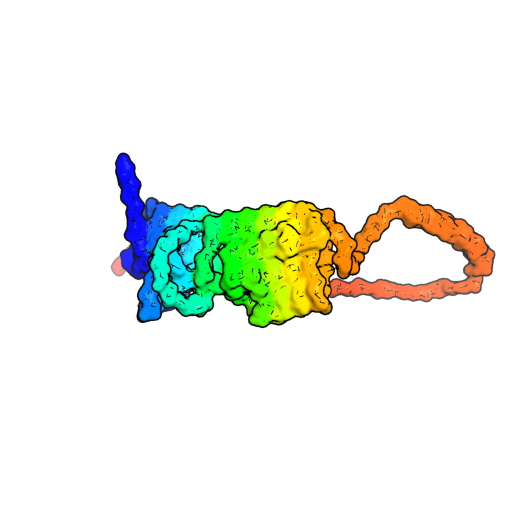 . GLY A 1 89 ? -2.282 -12.692 7.277 1.00 81.44 89 GLY A C 1
ATOM 705 O O . GLY A 1 89 ? -3.372 -12.805 6.696 1.00 81.44 89 GLY A O 1
ATOM 706 N N . TYR A 1 90 ? -1.977 -11.719 8.140 1.00 87.12 90 TYR A N 1
ATOM 707 C CA . TYR A 1 90 ? -2.917 -10.693 8.580 1.00 87.12 90 TYR A CA 1
ATOM 708 C C . TYR A 1 90 ? -3.186 -9.625 7.521 1.00 87.12 90 TYR A C 1
ATOM 710 O O . TYR A 1 90 ? -2.293 -9.159 6.803 1.00 87.12 90 TYR A O 1
ATOM 718 N N . GLU A 1 91 ? -4.452 -9.226 7.455 1.00 92.00 91 GLU A N 1
ATOM 719 C CA . GLU A 1 91 ? -4.966 -8.244 6.513 1.00 92.00 91 GLU A CA 1
ATOM 720 C C . GLU A 1 91 ? -5.133 -6.861 7.150 1.00 92.00 91 GLU A C 1
ATOM 722 O O . GLU A 1 91 ? -5.752 -6.713 8.204 1.00 92.00 91 GLU A O 1
ATOM 727 N N . LEU A 1 92 ? -4.669 -5.827 6.448 1.00 94.00 92 LEU A N 1
ATOM 728 C CA . LEU A 1 92 ? -5.075 -4.445 6.677 1.00 94.00 92 LEU A CA 1
ATOM 729 C C . LEU A 1 92 ? -5.844 -3.930 5.459 1.00 94.00 92 LEU A C 1
ATOM 731 O O . LEU A 1 92 ? -5.267 -3.700 4.395 1.00 94.00 92 LEU A O 1
ATOM 735 N N . ALA A 1 93 ? -7.137 -3.682 5.641 1.00 96.56 93 ALA A N 1
ATOM 736 C CA . ALA A 1 93 ? -7.967 -2.960 4.691 1.00 96.56 93 ALA A CA 1
ATOM 737 C C . ALA A 1 93 ? -8.293 -1.565 5.240 1.00 96.56 93 ALA A C 1
ATOM 739 O O . ALA A 1 93 ? -8.865 -1.448 6.321 1.00 96.56 93 ALA A O 1
ATOM 740 N N . ALA A 1 94 ? -7.976 -0.501 4.504 1.00 97.31 94 ALA A N 1
ATOM 741 C CA . ALA A 1 94 ? -8.313 0.868 4.886 1.00 97.31 94 ALA A CA 1
ATOM 742 C C . ALA A 1 94 ? -8.978 1.624 3.731 1.00 97.31 94 ALA A C 1
ATOM 744 O O . ALA A 1 94 ? -8.552 1.525 2.580 1.00 97.31 94 ALA A O 1
ATOM 745 N N . LYS A 1 95 ? -10.024 2.398 4.037 1.00 98.06 95 LYS A N 1
ATOM 746 C CA . LYS A 1 95 ? -10.701 3.274 3.077 1.00 98.06 95 LYS A CA 1
ATOM 747 C C . LYS A 1 95 ? -10.931 4.660 3.658 1.00 98.06 95 LYS A C 1
ATOM 749 O O . LYS A 1 95 ? -11.493 4.765 4.749 1.00 98.06 95 LYS A O 1
ATOM 754 N N . LYS A 1 96 ? -10.629 5.713 2.887 1.00 97.56 96 LYS A N 1
ATOM 755 C CA . LYS A 1 96 ? -10.786 7.110 3.334 1.00 97.56 96 LYS A CA 1
ATOM 756 C C . LYS A 1 96 ? -10.067 7.319 4.664 1.00 97.56 96 LYS A C 1
ATOM 758 O O . LYS A 1 96 ? -10.702 7.658 5.666 1.00 97.56 96 LYS A O 1
ATOM 763 N N . ALA A 1 97 ? -8.773 7.012 4.668 1.00 96.75 97 ALA A N 1
ATOM 764 C CA . ALA A 1 97 ? -7.953 7.087 5.862 1.00 96.75 97 ALA A CA 1
ATOM 765 C C . ALA A 1 97 ? -6.565 7.668 5.613 1.00 96.75 97 ALA A C 1
ATOM 767 O O . ALA A 1 97 ? -6.045 7.580 4.502 1.00 96.75 97 ALA A O 1
ATOM 768 N N . SER A 1 98 ? -5.962 8.235 6.656 1.00 97.19 98 SER A N 1
ATOM 769 C CA . SER A 1 98 ? -4.562 8.664 6.615 1.00 97.19 98 SER A CA 1
ATOM 770 C C . SER A 1 98 ? -3.696 7.716 7.436 1.00 97.19 98 SER A C 1
ATOM 772 O O . SER A 1 98 ? -4.064 7.361 8.553 1.00 97.19 98 SER A O 1
ATOM 774 N N . LEU A 1 99 ? -2.560 7.295 6.887 1.00 95.00 99 LEU A N 1
ATOM 775 C CA . LEU A 1 99 ? -1.611 6.388 7.528 1.00 95.00 99 LEU A CA 1
ATOM 776 C C . LEU A 1 99 ? -0.224 7.026 7.528 1.00 95.00 99 LEU A C 1
ATOM 778 O O . LEU A 1 99 ? 0.261 7.466 6.484 1.00 95.00 99 LEU A O 1
ATOM 782 N N . GLU A 1 100 ? 0.451 7.032 8.675 1.00 91.75 100 GLU A N 1
ATOM 783 C CA . GLU A 1 100 ? 1.870 7.398 8.706 1.00 91.75 100 GLU A CA 1
ATOM 784 C C . GLU A 1 100 ? 2.731 6.287 8.091 1.00 91.75 100 GLU A C 1
ATOM 786 O O . GLU A 1 100 ? 3.577 6.542 7.233 1.00 91.75 100 GLU A O 1
ATOM 791 N N . SER A 1 101 ? 2.468 5.043 8.487 1.00 89.50 101 SER A N 1
ATOM 792 C CA . SER A 1 101 ? 3.128 3.854 7.958 1.00 89.50 101 SER A CA 1
ATOM 793 C C . SER A 1 101 ? 2.209 2.633 8.004 1.00 89.50 101 SER A C 1
ATOM 795 O O . SER A 1 101 ? 1.122 2.677 8.585 1.00 89.50 101 SER A O 1
ATOM 797 N N . ILE A 1 102 ? 2.621 1.546 7.348 1.00 87.94 102 ILE A N 1
ATOM 798 C CA . ILE A 1 102 ? 1.924 0.257 7.417 1.00 87.94 102 ILE A CA 1
ATOM 799 C C . ILE A 1 102 ? 2.463 -0.615 8.560 1.00 87.94 102 ILE A C 1
ATOM 801 O O . ILE A 1 102 ? 3.671 -0.626 8.802 1.00 87.94 102 ILE A O 1
ATOM 805 N N . PRO A 1 103 ? 1.603 -1.389 9.247 1.00 85.38 103 PRO A N 1
ATOM 806 C CA . PRO A 1 103 ? 2.048 -2.353 10.246 1.00 85.38 103 PRO A CA 1
ATOM 807 C C . PRO A 1 103 ? 2.989 -3.404 9.646 1.00 85.38 103 PRO A C 1
ATOM 809 O O . PRO A 1 103 ? 2.699 -3.970 8.592 1.00 85.38 103 PRO A O 1
ATOM 812 N N . LYS A 1 104 ? 4.081 -3.724 10.354 1.00 79.69 104 LYS A N 1
ATOM 813 C CA . LYS A 1 104 ? 5.140 -4.635 9.871 1.00 79.69 104 LYS A CA 1
ATOM 814 C C . LYS A 1 104 ? 4.627 -6.033 9.491 1.00 79.69 104 LYS A C 1
ATOM 816 O O . LYS A 1 104 ? 5.115 -6.611 8.525 1.00 79.69 104 LYS A O 1
ATOM 821 N N . ASN A 1 105 ? 3.639 -6.559 10.216 1.00 81.62 105 ASN A N 1
ATOM 822 C CA . ASN A 1 105 ? 3.169 -7.944 10.067 1.00 81.62 105 ASN A CA 1
ATOM 823 C C . ASN A 1 105 ? 1.973 -8.088 9.108 1.00 81.62 105 ASN A C 1
ATOM 825 O O . ASN A 1 105 ? 1.456 -9.188 8.930 1.00 81.62 105 ASN A O 1
ATOM 829 N N . ALA A 1 106 ? 1.529 -6.993 8.481 1.00 87.25 106 ALA A N 1
ATOM 830 C CA . ALA A 1 106 ? 0.501 -7.053 7.451 1.00 87.25 106 ALA A CA 1
ATOM 831 C C . ALA A 1 106 ? 1.112 -7.570 6.140 1.00 87.25 106 ALA A C 1
ATOM 833 O O . ALA A 1 106 ? 1.977 -6.913 5.560 1.00 87.25 106 ALA A O 1
ATOM 834 N N . ASP A 1 107 ? 0.647 -8.721 5.649 1.00 89.81 107 ASP A N 1
ATOM 835 C CA . ASP A 1 107 ? 1.082 -9.280 4.359 1.00 89.81 107 ASP A CA 1
ATOM 836 C C . ASP A 1 107 ? 0.008 -9.171 3.261 1.00 89.81 107 ASP A C 1
ATOM 838 O O . ASP A 1 107 ? 0.306 -9.370 2.077 1.00 89.81 107 ASP A O 1
ATOM 842 N N . LYS A 1 108 ? -1.224 -8.799 3.629 1.00 94.19 108 LYS A N 1
ATOM 843 C CA . LYS A 1 108 ? -2.313 -8.436 2.713 1.00 94.19 108 LYS A CA 1
ATOM 844 C C . LYS A 1 108 ? -2.768 -7.015 3.007 1.00 94.19 108 LYS A C 1
ATOM 846 O O . LYS A 1 108 ? -3.332 -6.736 4.061 1.00 94.19 108 LYS A O 1
ATOM 851 N N . ILE A 1 109 ? -2.535 -6.114 2.067 1.00 96.19 109 ILE A N 1
ATOM 852 C CA . ILE A 1 109 ? -2.783 -4.686 2.239 1.00 96.19 109 ILE A CA 1
ATOM 853 C C . ILE A 1 109 ? -3.727 -4.205 1.141 1.00 96.19 109 ILE A C 1
ATOM 855 O O . ILE A 1 109 ? -3.449 -4.360 -0.049 1.00 96.19 109 ILE A O 1
ATOM 859 N N . TYR A 1 110 ? -4.836 -3.596 1.546 1.00 97.69 110 TYR A N 1
ATOM 860 C CA . TYR A 1 110 ? -5.828 -3.009 0.654 1.00 97.69 110 TYR A CA 1
ATOM 861 C C . TYR A 1 110 ? -6.120 -1.568 1.072 1.00 97.69 110 TYR A C 1
ATOM 863 O O . TYR A 1 110 ? -6.715 -1.347 2.124 1.00 97.69 110 TYR A O 1
ATOM 871 N N . LEU A 1 111 ? -5.729 -0.584 0.262 1.00 98.12 111 LEU A N 1
ATOM 872 C CA . LEU A 1 111 ? -5.937 0.837 0.558 1.00 98.12 111 LEU A CA 1
ATOM 873 C C . LEU A 1 111 ? -6.737 1.498 -0.569 1.00 98.12 111 LEU A C 1
ATOM 875 O O . LEU A 1 111 ? -6.390 1.365 -1.743 1.00 98.12 111 LEU A O 1
ATOM 879 N N . ASP A 1 112 ? -7.804 2.210 -0.210 1.00 98.38 112 ASP A N 1
ATOM 880 C CA . ASP A 1 112 ? -8.645 2.957 -1.150 1.00 98.38 112 ASP A CA 1
ATOM 881 C C . ASP A 1 112 ? -8.939 4.372 -0.650 1.00 98.38 112 ASP A C 1
ATOM 883 O O . ASP A 1 112 ? -9.474 4.552 0.443 1.00 98.38 112 ASP A O 1
ATOM 887 N N . GLN A 1 113 ? -8.674 5.390 -1.468 1.00 98.44 113 GLN A N 1
ATOM 888 C CA . GLN A 1 113 ? -8.875 6.792 -1.073 1.00 98.44 113 GLN A CA 1
ATOM 889 C C . GLN A 1 113 ? -8.081 7.156 0.191 1.00 98.44 113 GLN A C 1
ATOM 891 O O . GLN A 1 113 ? -8.602 7.840 1.073 1.00 98.44 113 GLN A O 1
ATOM 896 N N . CYS A 1 114 ? -6.853 6.651 0.315 1.00 98.19 114 CYS A N 1
ATOM 897 C CA . CYS A 1 114 ? -6.014 6.863 1.490 1.00 98.19 114 CYS A CA 1
ATOM 898 C C . CYS A 1 114 ? -4.860 7.832 1.214 1.00 98.19 114 CYS A C 1
ATOM 900 O O . CYS A 1 114 ? -4.338 7.881 0.103 1.00 98.19 114 CYS A O 1
ATOM 902 N N . ASN A 1 115 ? -4.429 8.541 2.258 1.00 98.31 115 ASN A N 1
ATOM 903 C CA . ASN A 1 115 ? -3.203 9.337 2.263 1.00 98.31 115 ASN A CA 1
ATOM 904 C C . ASN A 1 115 ? -2.143 8.595 3.080 1.00 98.31 115 ASN A C 1
ATOM 906 O O . ASN A 1 115 ? -2.331 8.391 4.277 1.00 98.31 115 ASN A O 1
ATOM 910 N N . ILE A 1 116 ? -1.044 8.174 2.462 1.00 97.38 116 ILE A N 1
ATOM 911 C CA . ILE A 1 116 ? -0.006 7.371 3.115 1.00 97.38 116 ILE A CA 1
ATOM 912 C C . ILE A 1 116 ? 1.324 8.120 3.087 1.00 97.38 116 ILE A C 1
ATOM 914 O O . ILE A 1 116 ? 1.862 8.408 2.018 1.00 97.38 116 ILE A O 1
ATOM 918 N N . SER A 1 117 ? 1.890 8.406 4.259 1.00 96.56 117 SER A N 1
ATOM 919 C CA . SER A 1 117 ? 3.198 9.064 4.343 1.00 96.56 117 SER A CA 1
ATOM 920 C C . SER A 1 117 ? 4.325 8.134 3.888 1.00 96.56 117 SER A C 1
ATOM 922 O O . SER A 1 117 ? 5.139 8.525 3.054 1.00 96.56 117 SER A O 1
ATOM 924 N N . SER A 1 118 ? 4.367 6.895 4.384 1.00 95.19 118 SER A N 1
ATOM 925 C CA . SER A 1 118 ? 5.360 5.907 3.959 1.00 95.19 118 SER A CA 1
ATOM 926 C C . SER A 1 118 ? 4.774 4.500 3.866 1.00 95.19 118 SER A C 1
ATOM 928 O O . SER A 1 118 ? 4.307 3.925 4.846 1.00 95.19 118 SER A O 1
ATOM 930 N N . LEU A 1 119 ? 4.816 3.921 2.670 1.00 94.75 119 LEU A N 1
ATOM 931 C CA . LEU A 1 119 ? 4.556 2.510 2.429 1.00 94.75 119 LEU A CA 1
ATOM 932 C C . LEU A 1 119 ? 5.897 1.787 2.280 1.00 94.75 119 LEU A C 1
ATOM 934 O O . LEU A 1 119 ? 6.383 1.582 1.164 1.00 94.75 119 LEU A O 1
ATOM 938 N N . ALA A 1 120 ? 6.496 1.420 3.411 1.00 92.38 120 ALA A N 1
ATOM 939 C CA . ALA A 1 120 ? 7.778 0.732 3.455 1.00 92.38 120 ALA A CA 1
ATOM 940 C C . ALA A 1 120 ? 7.662 -0.628 4.150 1.00 92.38 120 ALA A C 1
ATOM 942 O O . ALA A 1 120 ? 7.128 -0.719 5.254 1.00 92.38 120 ALA A O 1
ATOM 943 N N . THR A 1 121 ? 8.170 -1.687 3.517 1.00 88.69 121 THR A N 1
ATOM 944 C CA . THR A 1 121 ? 8.311 -2.995 4.171 1.00 88.69 121 THR A CA 1
ATOM 945 C C . THR A 1 121 ? 9.430 -3.838 3.560 1.00 88.69 121 THR A C 1
ATOM 947 O O . THR A 1 121 ? 9.706 -3.805 2.355 1.00 88.69 121 THR A O 1
ATOM 950 N N . GLU A 1 122 ? 10.073 -4.610 4.431 1.00 86.69 122 GLU A N 1
ATOM 951 C CA . GLU A 1 122 ? 11.052 -5.645 4.092 1.00 86.69 122 GLU A CA 1
ATOM 952 C C . GLU A 1 122 ? 10.417 -7.042 4.045 1.00 86.69 122 GLU A C 1
ATOM 954 O O . GLU A 1 122 ? 11.047 -7.994 3.585 1.00 86.69 122 GLU A O 1
ATOM 959 N N . ASN A 1 123 ? 9.162 -7.169 4.486 1.00 86.50 123 ASN A N 1
ATOM 960 C CA . ASN A 1 123 ? 8.426 -8.425 4.483 1.00 86.50 123 ASN A CA 1
ATOM 961 C C . ASN A 1 123 ? 7.790 -8.683 3.114 1.00 86.50 123 ASN A C 1
ATOM 963 O O . ASN A 1 123 ? 7.408 -7.765 2.386 1.00 86.50 123 ASN A O 1
ATOM 967 N N . SER A 1 124 ? 7.670 -9.963 2.756 1.00 88.25 124 SER A N 1
ATOM 968 C CA . SER A 1 124 ? 7.027 -10.362 1.502 1.00 88.25 124 SER A CA 1
ATOM 969 C C . SER A 1 124 ? 5.516 -10.167 1.600 1.00 88.25 124 SER A C 1
ATOM 971 O O . SER A 1 124 ? 4.853 -10.848 2.377 1.00 88.25 124 SER A O 1
ATOM 973 N N . LEU A 1 125 ? 4.968 -9.270 0.780 1.00 93.38 125 LEU A N 1
ATOM 974 C CA . LEU A 1 125 ? 3.525 -9.073 0.677 1.00 93.38 125 LEU A CA 1
ATOM 975 C C . LEU A 1 125 ? 2.904 -10.147 -0.225 1.00 93.38 125 LEU A C 1
ATOM 977 O O . LEU A 1 125 ? 3.341 -10.365 -1.357 1.00 93.38 125 LEU A O 1
ATOM 981 N N . LYS A 1 126 ? 1.842 -10.790 0.263 1.00 94.94 126 LYS A N 1
ATOM 982 C CA . LYS A 1 126 ? 0.989 -11.684 -0.530 1.00 94.94 126 LYS A CA 1
ATOM 983 C C . LYS A 1 126 ? 0.023 -10.891 -1.402 1.00 94.94 126 LYS A C 1
ATOM 985 O O . LYS A 1 126 ? -0.250 -11.292 -2.530 1.00 94.94 126 LYS A O 1
ATOM 990 N N . LEU A 1 127 ? -0.487 -9.770 -0.899 1.00 96.38 127 LEU A N 1
ATOM 991 C CA . LEU A 1 127 ? -1.408 -8.909 -1.631 1.00 96.38 127 LEU A CA 1
ATOM 992 C C . LEU A 1 127 ? -1.137 -7.442 -1.310 1.00 96.38 127 LEU A C 1
ATOM 994 O O . LEU A 1 127 ? -1.090 -7.058 -0.147 1.00 96.38 127 LEU A O 1
ATOM 998 N N . LEU A 1 128 ? -1.014 -6.620 -2.347 1.00 97.88 128 LEU A N 1
ATOM 999 C CA . LEU A 1 128 ? -1.033 -5.167 -2.245 1.00 97.88 128 LEU A CA 1
ATOM 1000 C C . LEU A 1 128 ? -1.996 -4.617 -3.292 1.00 97.88 128 LEU A C 1
ATOM 1002 O O . LEU A 1 128 ? -1.771 -4.772 -4.490 1.00 97.88 128 LEU A O 1
ATOM 1006 N N . THR A 1 129 ? -3.065 -3.969 -2.842 1.00 98.31 129 THR A N 1
ATOM 1007 C CA . THR A 1 129 ? -3.993 -3.235 -3.704 1.00 98.31 129 THR A CA 1
ATOM 1008 C C . THR A 1 129 ? -4.086 -1.789 -3.247 1.00 98.31 129 THR A C 1
ATOM 1010 O O . THR A 1 129 ? -4.432 -1.525 -2.100 1.00 98.31 129 THR A O 1
ATOM 1013 N N . LEU A 1 130 ? -3.790 -0.863 -4.155 1.00 97.94 130 LEU A N 1
ATOM 1014 C CA . LEU A 1 130 ? -3.846 0.577 -3.940 1.00 97.94 130 LEU A CA 1
ATOM 1015 C C . LEU A 1 130 ? -4.761 1.199 -4.985 1.00 97.94 130 LEU A C 1
ATOM 1017 O O . LEU A 1 130 ? -4.492 1.094 -6.182 1.00 97.94 130 LEU A O 1
ATOM 1021 N N . LEU A 1 131 ? -5.835 1.831 -4.524 1.00 98.00 131 LEU A N 1
ATOM 1022 C CA . LEU A 1 131 ? -6.837 2.483 -5.358 1.00 98.00 131 LEU A CA 1
ATOM 1023 C C . LEU A 1 131 ? -6.987 3.941 -4.921 1.00 98.00 131 LEU A C 1
ATOM 1025 O O . LEU A 1 131 ? -7.099 4.215 -3.727 1.00 98.00 131 LEU A O 1
ATOM 1029 N N . HIS A 1 132 ? -7.021 4.883 -5.863 1.00 98.31 132 HIS A N 1
ATOM 1030 C CA . HIS A 1 132 ? -7.357 6.289 -5.580 1.00 98.31 132 HIS A CA 1
ATOM 1031 C C . HIS A 1 132 ? -6.565 6.919 -4.423 1.00 98.31 132 HIS A C 1
ATOM 1033 O O . HIS A 1 132 ? -7.118 7.729 -3.682 1.00 98.31 132 HIS A O 1
ATOM 1039 N N . SER A 1 133 ? -5.324 6.489 -4.198 1.00 98.38 133 SER A N 1
ATOM 1040 C CA . SER A 1 133 ? -4.568 6.833 -2.992 1.00 98.38 133 SER A CA 1
ATOM 1041 C C . SER A 1 133 ? -3.364 7.707 -3.320 1.00 98.38 133 SER A C 1
ATOM 1043 O O . SER A 1 133 ? -2.773 7.588 -4.394 1.00 98.38 133 SER A O 1
ATOM 1045 N N . ASP A 1 134 ? -2.992 8.556 -2.369 1.00 98.50 134 ASP A N 1
ATOM 1046 C CA . ASP A 1 134 ? -1.810 9.408 -2.429 1.00 98.50 134 ASP A CA 1
ATOM 1047 C C . ASP A 1 134 ? -0.745 8.851 -1.482 1.00 98.50 134 ASP A C 1
ATOM 1049 O O . ASP A 1 134 ? -0.978 8.697 -0.284 1.00 98.50 134 ASP A O 1
ATOM 1053 N N . ILE A 1 135 ? 0.430 8.520 -2.015 1.00 98.25 135 ILE A N 1
ATOM 1054 C CA . ILE A 1 135 ? 1.542 7.927 -1.268 1.00 98.25 135 ILE A CA 1
ATOM 1055 C C . ILE A 1 135 ? 2.758 8.829 -1.411 1.00 98.25 135 ILE A C 1
ATOM 1057 O O . ILE A 1 135 ? 3.197 9.106 -2.525 1.00 98.25 135 ILE A O 1
ATOM 1061 N N . LYS A 1 136 ? 3.345 9.267 -0.300 1.00 98.25 136 LYS A N 1
ATOM 1062 C CA . LYS A 1 136 ? 4.551 10.097 -0.344 1.00 98.25 136 LYS A CA 1
ATOM 1063 C C . LYS A 1 136 ? 5.806 9.260 -0.607 1.00 98.25 136 LYS A C 1
ATOM 1065 O O . LYS A 1 136 ? 6.549 9.538 -1.544 1.00 98.25 136 LYS A O 1
ATOM 1070 N N . GLU A 1 137 ? 6.019 8.192 0.148 1.00 97.69 137 GLU A N 1
ATOM 1071 C CA . GLU A 1 137 ? 7.153 7.287 -0.055 1.00 97.69 137 GLU A CA 1
ATOM 1072 C C . GLU A 1 137 ? 6.685 5.848 -0.266 1.00 97.69 137 GLU A C 1
ATOM 1074 O O . GLU A 1 137 ? 5.910 5.320 0.525 1.00 97.69 137 GLU A O 1
ATOM 1079 N N . PHE A 1 138 ? 7.163 5.205 -1.331 1.00 97.75 138 PHE A N 1
ATOM 1080 C CA . PHE A 1 138 ? 6.889 3.803 -1.636 1.00 97.75 138 PHE A CA 1
ATOM 1081 C C . PHE A 1 138 ? 8.205 3.023 -1.720 1.00 97.75 138 PHE A C 1
ATOM 1083 O O . PHE A 1 138 ? 9.018 3.253 -2.623 1.00 97.75 138 PHE A O 1
ATOM 1090 N N . ASN A 1 139 ? 8.412 2.080 -0.800 1.00 96.62 139 ASN A N 1
ATOM 1091 C CA . ASN A 1 139 ? 9.624 1.269 -0.707 1.00 96.62 139 ASN A CA 1
ATOM 1092 C C . ASN A 1 139 ? 9.301 -0.174 -0.289 1.00 96.62 139 ASN A C 1
ATOM 1094 O O . ASN A 1 139 ? 9.330 -0.534 0.887 1.00 96.62 139 ASN A O 1
ATOM 1098 N N . ILE A 1 140 ? 9.023 -1.026 -1.270 1.00 95.44 140 ILE A N 1
ATOM 1099 C CA . ILE A 1 140 ? 8.802 -2.454 -1.041 1.00 95.44 140 ILE A CA 1
ATOM 1100 C C . ILE A 1 140 ? 10.052 -3.200 -1.494 1.00 95.44 140 ILE A C 1
ATOM 1102 O O . ILE A 1 140 ? 10.293 -3.403 -2.688 1.00 95.44 140 ILE A O 1
ATOM 1106 N N . SER A 1 141 ? 10.884 -3.564 -0.519 1.00 92.06 141 SER A N 1
ATOM 1107 C CA . SER A 1 141 ? 12.197 -4.159 -0.778 1.00 92.06 141 SER A CA 1
ATOM 1108 C C . SER A 1 141 ? 12.148 -5.668 -1.014 1.00 92.06 141 SER A C 1
ATOM 1110 O O . SER A 1 141 ? 13.025 -6.192 -1.706 1.00 92.06 141 SER A O 1
ATOM 1112 N N . ALA A 1 142 ? 11.137 -6.359 -0.482 1.00 93.81 142 ALA A N 1
ATOM 1113 C CA . ALA A 1 142 ? 10.886 -7.764 -0.784 1.00 93.81 142 ALA A CA 1
ATOM 1114 C C . ALA A 1 142 ? 10.205 -7.931 -2.156 1.00 93.81 142 ALA A C 1
ATOM 1116 O O . ALA A 1 142 ? 9.333 -7.136 -2.508 1.00 93.81 142 ALA A O 1
ATOM 1117 N N . PRO A 1 143 ? 10.567 -8.962 -2.940 1.00 94.56 143 PRO A N 1
ATOM 1118 C CA . PRO A 1 143 ? 9.979 -9.176 -4.256 1.00 94.56 143 PRO A CA 1
ATOM 1119 C C . PRO A 1 143 ? 8.539 -9.688 -4.190 1.00 94.56 143 PRO A C 1
ATOM 1121 O O . PRO A 1 143 ? 8.234 -10.625 -3.449 1.00 94.56 143 PRO A O 1
ATOM 1124 N N . PHE A 1 144 ? 7.682 -9.153 -5.063 1.00 96.56 144 PHE A N 1
ATOM 1125 C CA . PHE A 1 144 ? 6.431 -9.809 -5.437 1.00 96.56 144 PHE A CA 1
ATOM 1126 C C . PHE A 1 144 ? 6.755 -10.989 -6.356 1.00 96.56 144 PHE A C 1
ATOM 1128 O O . PHE A 1 144 ? 7.296 -10.797 -7.444 1.00 96.56 144 PHE A O 1
ATOM 1135 N N . ARG A 1 145 ? 6.435 -12.204 -5.909 1.00 94.50 145 ARG A N 1
ATOM 1136 C CA . ARG A 1 145 ? 6.678 -13.469 -6.612 1.00 94.50 145 ARG A CA 1
ATOM 1137 C C . ARG A 1 145 ? 5.661 -14.521 -6.184 1.00 94.50 145 ARG A C 1
ATOM 1139 O O . ARG A 1 145 ? 5.088 -14.400 -5.106 1.00 94.50 145 ARG A O 1
ATOM 1146 N N . ASN A 1 146 ? 5.515 -15.587 -6.971 1.00 90.81 146 ASN A N 1
ATOM 1147 C CA . ASN A 1 146 ? 4.782 -16.810 -6.601 1.00 90.81 146 ASN A CA 1
ATOM 1148 C C . ASN A 1 146 ? 3.388 -16.579 -5.984 1.00 90.81 146 ASN A C 1
ATOM 1150 O O . ASN A 1 146 ? 3.214 -16.669 -4.769 1.00 90.81 146 ASN A O 1
ATOM 1154 N N . ASN A 1 147 ? 2.375 -16.367 -6.825 1.00 89.31 147 ASN A N 1
ATOM 1155 C CA . ASN A 1 147 ? 0.979 -16.159 -6.416 1.00 89.31 147 ASN A CA 1
ATOM 1156 C C . ASN A 1 147 ? 0.744 -14.893 -5.572 1.00 89.31 147 ASN A C 1
ATOM 1158 O O . ASN A 1 147 ? -0.325 -14.755 -4.976 1.00 89.31 147 ASN A O 1
ATOM 1162 N N . SER A 1 148 ? 1.705 -13.967 -5.517 1.00 96.00 148 SER A N 1
ATOM 1163 C CA . SER A 1 148 ? 1.468 -12.644 -4.952 1.00 96.00 148 SER A CA 1
ATOM 1164 C C . SER A 1 148 ? 0.687 -11.763 -5.929 1.00 96.00 148 SER A C 1
ATOM 1166 O O . SER A 1 148 ? 0.783 -11.921 -7.150 1.00 96.00 148 SER A O 1
ATOM 1168 N N . ILE A 1 149 ? -0.087 -10.823 -5.391 1.00 97.50 149 ILE A N 1
ATOM 1169 C CA . ILE A 1 149 ? -0.923 -9.907 -6.171 1.00 97.50 149 ILE A CA 1
ATOM 1170 C C . ILE A 1 149 ? -0.479 -8.470 -5.907 1.00 97.50 149 ILE A C 1
ATOM 1172 O O . ILE A 1 149 ? -0.460 -8.022 -4.762 1.00 97.50 149 ILE A O 1
ATOM 1176 N N . LEU A 1 150 ? -0.167 -7.742 -6.976 1.00 98.25 150 LEU A N 1
ATOM 1177 C CA . LEU A 1 150 ? 0.130 -6.314 -6.956 1.00 98.25 150 LEU A CA 1
ATOM 1178 C C . LEU A 1 150 ? -0.847 -5.582 -7.876 1.00 98.25 150 LEU A C 1
ATOM 1180 O O . LEU A 1 150 ? -0.826 -5.778 -9.090 1.00 98.25 150 LEU A O 1
ATOM 1184 N N . ASN A 1 151 ? -1.676 -4.713 -7.309 1.00 98.38 151 ASN A N 1
ATOM 1185 C CA . ASN A 1 151 ? -2.632 -3.902 -8.050 1.00 98.38 151 ASN A CA 1
ATOM 1186 C C . ASN A 1 151 ? -2.499 -2.429 -7.657 1.00 98.38 151 ASN A C 1
ATOM 1188 O O . ASN A 1 151 ? -2.892 -2.032 -6.563 1.00 98.38 151 ASN A O 1
ATOM 1192 N N . LEU A 1 152 ? -1.939 -1.621 -8.550 1.00 98.25 152 LEU A N 1
ATOM 1193 C CA . LEU A 1 152 ? -1.769 -0.183 -8.382 1.00 98.25 152 LEU A CA 1
ATOM 1194 C C . LEU A 1 152 ? -2.665 0.521 -9.397 1.00 98.25 152 LEU A C 1
ATOM 1196 O O . LEU A 1 152 ? -2.432 0.407 -10.604 1.00 98.25 152 LEU A O 1
ATOM 1200 N N . LYS A 1 153 ? -3.694 1.225 -8.920 1.00 98.12 153 LYS A N 1
ATOM 1201 C CA . LYS A 1 153 ? -4.694 1.847 -9.786 1.00 98.12 153 LYS A CA 1
ATOM 1202 C C . LYS A 1 153 ? -5.057 3.259 -9.343 1.00 98.12 153 LYS A C 1
ATOM 1204 O O . LYS A 1 153 ? -5.288 3.500 -8.160 1.00 98.12 153 LYS A O 1
ATOM 1209 N N . ASP A 1 154 ? -5.155 4.170 -10.308 1.00 97.88 154 ASP A N 1
ATOM 1210 C CA . ASP A 1 154 ? -5.708 5.523 -10.128 1.00 97.88 154 ASP A CA 1
ATOM 1211 C C . ASP A 1 154 ? -5.067 6.279 -8.945 1.00 97.88 154 ASP A C 1
ATOM 1213 O O . ASP A 1 154 ? -5.743 6.998 -8.220 1.00 97.88 154 ASP A O 1
ATOM 1217 N N . SER A 1 155 ? -3.773 6.064 -8.698 1.00 98.38 155 SER A N 1
ATOM 1218 C CA . SER A 1 155 ? -3.074 6.519 -7.487 1.00 98.38 155 SER A CA 1
ATOM 1219 C C . SER A 1 155 ? -1.898 7.437 -7.829 1.00 98.38 155 SER A C 1
ATOM 1221 O O . SER A 1 155 ? -1.361 7.396 -8.942 1.00 98.38 155 SER A O 1
ATOM 1223 N N . ASN A 1 156 ? -1.466 8.248 -6.864 1.00 98.50 156 ASN A N 1
ATOM 1224 C CA . ASN A 1 156 ? -0.275 9.084 -6.982 1.00 98.50 156 ASN A CA 1
ATOM 1225 C C . ASN A 1 156 ? 0.799 8.608 -5.999 1.00 98.50 156 ASN A C 1
ATOM 1227 O O . ASN A 1 156 ? 0.525 8.383 -4.825 1.00 98.50 156 ASN A O 1
ATOM 1231 N N . ILE A 1 157 ? 2.034 8.483 -6.475 1.00 98.44 157 ILE A N 1
ATOM 1232 C CA . ILE A 1 157 ? 3.216 8.180 -5.671 1.00 98.44 157 ILE A CA 1
ATOM 1233 C C . ILE A 1 157 ? 4.203 9.333 -5.854 1.00 98.44 157 ILE A C 1
ATOM 1235 O O . ILE A 1 157 ? 4.642 9.619 -6.969 1.00 98.44 157 ILE A O 1
ATOM 1239 N N . GLU A 1 158 ? 4.562 10.021 -4.777 1.00 98.19 158 GLU A N 1
ATOM 1240 C CA . GLU A 1 158 ? 5.532 11.112 -4.846 1.00 98.19 158 GLU A CA 1
ATOM 1241 C C . GLU A 1 158 ? 6.933 10.553 -5.118 1.00 98.19 158 GLU A C 1
ATOM 1243 O O . GLU A 1 158 ? 7.568 10.952 -6.094 1.00 98.19 158 GLU A O 1
ATOM 1248 N N . ILE A 1 159 ? 7.383 9.578 -4.325 1.00 97.94 159 ILE A N 1
ATOM 1249 C CA . ILE A 1 159 ? 8.693 8.938 -4.467 1.00 97.94 159 ILE A CA 1
ATOM 1250 C C . ILE A 1 159 ? 8.532 7.416 -4.490 1.00 97.94 159 ILE A C 1
ATOM 1252 O O . ILE A 1 159 ? 8.192 6.805 -3.478 1.00 97.94 159 ILE A O 1
ATOM 1256 N N . LEU A 1 160 ? 8.847 6.789 -5.627 1.00 97.69 160 LEU A N 1
ATOM 1257 C CA . LEU A 1 160 ? 9.037 5.342 -5.713 1.00 97.69 160 LEU A CA 1
ATOM 1258 C C . LEU A 1 160 ? 10.525 5.020 -5.526 1.00 97.69 160 LEU A C 1
ATOM 1260 O O . LEU A 1 160 ? 11.333 5.220 -6.435 1.00 97.69 160 LEU A O 1
ATOM 1264 N N . GLN A 1 161 ? 10.884 4.542 -4.333 1.00 97.12 161 GLN A N 1
ATOM 1265 C CA . GLN A 1 161 ? 12.258 4.172 -3.990 1.00 97.12 161 GLN A CA 1
ATOM 1266 C C . GLN A 1 161 ? 12.623 2.775 -4.471 1.00 97.12 161 GLN A C 1
ATOM 1268 O O . GLN A 1 161 ? 13.740 2.563 -4.938 1.00 97.12 161 GLN A O 1
ATOM 1273 N N . LYS A 1 162 ? 11.704 1.817 -4.309 1.00 97.19 162 LYS A N 1
ATOM 1274 C CA . LYS A 1 162 ? 11.942 0.424 -4.676 1.00 97.19 162 LYS A CA 1
ATOM 1275 C C . LYS A 1 162 ? 10.646 -0.362 -4.816 1.00 97.19 162 LYS A C 1
ATOM 1277 O O . LYS A 1 162 ? 9.764 -0.290 -3.962 1.00 97.19 162 LYS A O 1
ATOM 1282 N N . LEU A 1 163 ? 10.579 -1.150 -5.879 1.00 97.25 163 LEU A N 1
ATOM 1283 C CA . LEU A 1 163 ? 9.564 -2.156 -6.138 1.00 97.25 163 LEU A CA 1
ATOM 1284 C C . LEU A 1 163 ? 10.197 -3.255 -6.990 1.00 97.25 163 LEU A C 1
ATOM 1286 O O . LEU A 1 163 ? 10.644 -3.001 -8.110 1.00 97.25 163 LEU A O 1
ATOM 1290 N N . ILE A 1 164 ? 10.239 -4.473 -6.455 1.00 96.38 164 ILE A N 1
ATOM 1291 C CA . ILE A 1 164 ? 10.770 -5.638 -7.164 1.00 96.38 164 ILE A CA 1
ATOM 1292 C C . ILE A 1 164 ? 9.618 -6.560 -7.555 1.00 96.38 164 ILE A C 1
ATOM 1294 O O . ILE A 1 164 ? 8.826 -6.974 -6.708 1.00 96.38 164 ILE A O 1
ATOM 1298 N N . ILE A 1 165 ? 9.558 -6.910 -8.836 1.00 96.56 165 ILE A N 1
ATOM 1299 C CA . ILE A 1 165 ? 8.578 -7.836 -9.396 1.00 96.56 165 ILE A CA 1
ATOM 1300 C C . ILE A 1 165 ? 9.334 -8.987 -10.056 1.00 96.56 165 ILE A C 1
ATOM 1302 O O . ILE A 1 165 ? 10.212 -8.770 -10.896 1.00 96.56 165 ILE A O 1
ATOM 1306 N N . GLU A 1 166 ? 8.985 -10.210 -9.674 1.00 95.81 166 GLU A N 1
ATOM 1307 C CA . GLU A 1 166 ? 9.579 -11.437 -10.196 1.00 95.81 166 GLU A CA 1
ATOM 1308 C C . GLU A 1 166 ? 8.507 -12.378 -10.779 1.00 95.81 166 GLU A C 1
ATOM 1310 O O . GLU A 1 166 ? 7.310 -12.070 -10.807 1.00 95.81 166 GLU A O 1
ATOM 1315 N N . GLU A 1 167 ? 8.949 -13.529 -11.285 1.00 94.56 167 GLU A N 1
ATOM 1316 C CA . GLU A 1 167 ? 8.094 -14.552 -11.884 1.00 94.56 167 GLU A CA 1
ATOM 1317 C C . GLU A 1 167 ? 6.960 -15.015 -10.943 1.00 94.56 167 GLU A C 1
ATOM 1319 O O . GLU A 1 167 ? 7.105 -15.131 -9.720 1.00 94.56 167 GLU A O 1
ATOM 1324 N N . GLY A 1 168 ? 5.795 -15.290 -11.535 1.00 91.56 168 GLY A N 1
ATOM 1325 C CA . GLY A 1 168 ? 4.631 -15.830 -10.829 1.00 91.56 168 GLY A CA 1
ATOM 1326 C C . GLY A 1 168 ? 3.795 -14.804 -10.058 1.00 91.56 168 GLY A C 1
ATOM 1327 O O . GLY A 1 168 ? 2.807 -15.198 -9.442 1.00 91.56 168 GLY A O 1
ATOM 1328 N N . ALA A 1 169 ? 4.151 -13.516 -10.081 1.00 95.25 169 ALA A N 1
ATOM 1329 C CA . ALA A 1 169 ? 3.311 -12.448 -9.541 1.00 95.25 169 ALA A CA 1
ATOM 1330 C C . ALA A 1 169 ? 2.185 -12.057 -10.517 1.00 95.25 169 ALA A C 1
ATOM 1332 O O . ALA A 1 169 ? 2.412 -11.897 -11.719 1.00 95.25 169 ALA A O 1
ATOM 1333 N N . ALA A 1 170 ? 0.977 -11.841 -9.997 1.00 96.00 170 ALA A N 1
ATOM 1334 C CA . ALA A 1 170 ? -0.121 -11.227 -10.735 1.00 96.00 170 ALA A CA 1
ATOM 1335 C C . ALA A 1 170 ? -0.053 -9.702 -10.568 1.00 96.00 170 ALA A C 1
ATOM 1337 O O . ALA A 1 170 ? -0.201 -9.190 -9.458 1.00 96.00 170 ALA A O 1
ATOM 1338 N N . VAL A 1 171 ? 0.188 -8.976 -11.664 1.00 96.94 171 VAL A N 1
ATOM 1339 C CA . VAL A 1 171 ? 0.491 -7.537 -11.628 1.00 96.94 171 VAL A CA 1
ATOM 1340 C C . VAL A 1 171 ? -0.467 -6.734 -12.500 1.00 96.94 171 VAL A C 1
ATOM 1342 O O . VAL A 1 171 ? -0.611 -7.006 -13.692 1.00 96.94 171 VAL A O 1
ATOM 1345 N N . ALA A 1 172 ? -1.050 -5.688 -11.920 1.00 96.56 172 ALA A N 1
ATOM 1346 C CA . ALA A 1 172 ? -1.792 -4.645 -12.614 1.00 96.56 172 ALA A CA 1
ATOM 1347 C C . ALA A 1 172 ? -1.274 -3.267 -12.173 1.00 96.56 172 ALA A C 1
ATOM 1349 O O . ALA A 1 172 ? -1.325 -2.933 -10.992 1.00 96.56 172 ALA A O 1
ATOM 1350 N N . ILE A 1 173 ? -0.765 -2.466 -13.115 1.00 96.81 173 ILE A N 1
ATOM 1351 C CA . ILE A 1 173 ? -0.319 -1.086 -12.869 1.00 96.81 173 ILE A CA 1
ATOM 1352 C C . ILE A 1 173 ? -0.990 -0.188 -13.906 1.00 96.81 173 ILE A C 1
ATOM 1354 O O . ILE A 1 173 ? -0.629 -0.209 -15.085 1.00 96.81 173 ILE A O 1
ATOM 1358 N N . ASN A 1 174 ? -1.986 0.578 -13.469 1.00 96.62 174 ASN A N 1
ATOM 1359 C CA . ASN A 1 174 ? -2.855 1.357 -14.344 1.00 96.62 174 ASN A CA 1
ATOM 1360 C C . ASN A 1 174 ? -3.101 2.751 -13.759 1.00 96.62 174 ASN A C 1
ATOM 1362 O O . ASN A 1 174 ? -3.268 2.890 -12.550 1.00 96.62 174 ASN A O 1
ATOM 1366 N N . SER A 1 175 ? -3.181 3.775 -14.609 1.00 96.88 175 SER A N 1
ATOM 1367 C CA . SER A 1 175 ? -3.516 5.145 -14.191 1.00 96.88 175 SER A CA 1
ATOM 1368 C C . SER A 1 175 ? -2.665 5.657 -13.019 1.00 96.88 175 SER A C 1
ATOM 1370 O O . SER A 1 175 ? -3.172 6.300 -12.102 1.00 96.88 175 SER A O 1
ATOM 1372 N N . LEU A 1 176 ? -1.375 5.313 -12.996 1.00 96.81 176 LEU A N 1
ATOM 1373 C CA . LEU A 1 176 ? -0.480 5.646 -11.894 1.00 96.81 176 LEU A CA 1
ATOM 1374 C C . LEU A 1 176 ? 0.314 6.912 -12.221 1.00 96.81 176 LEU A C 1
ATOM 1376 O O . LEU A 1 176 ? 0.920 7.011 -13.291 1.00 96.81 176 LEU A O 1
ATOM 1380 N N . LYS A 1 177 ? 0.380 7.858 -11.285 1.00 97.38 177 LYS A N 1
ATOM 1381 C CA . LYS A 1 177 ? 1.292 9.001 -11.376 1.00 97.38 177 LYS A CA 1
ATOM 1382 C C . LYS A 1 177 ? 2.471 8.805 -10.432 1.00 97.38 177 LYS A C 1
ATOM 1384 O O . LYS A 1 177 ? 2.263 8.672 -9.233 1.00 97.38 177 LYS A O 1
ATOM 1389 N N . ILE A 1 178 ? 3.695 8.841 -10.949 1.00 96.88 178 ILE A N 1
ATOM 1390 C CA . ILE A 1 178 ? 4.920 8.817 -10.141 1.00 96.88 178 ILE A CA 1
ATOM 1391 C C . ILE A 1 178 ? 5.683 10.123 -10.348 1.00 96.88 178 ILE A C 1
ATOM 1393 O O . ILE A 1 178 ? 6.135 10.416 -11.457 1.00 96.88 178 ILE A O 1
ATOM 1397 N N . SER A 1 179 ? 5.842 10.918 -9.290 1.00 96.62 179 SER A N 1
ATOM 1398 C CA . SER A 1 179 ? 6.556 12.198 -9.389 1.00 96.62 179 SER A CA 1
ATOM 1399 C C . SER A 1 179 ? 8.072 11.995 -9.478 1.00 96.62 179 SER A C 1
ATOM 1401 O O . SER A 1 179 ? 8.733 12.646 -10.288 1.00 96.62 179 SER A O 1
ATOM 1403 N N . HIS A 1 180 ? 8.626 11.065 -8.702 1.00 95.81 180 HIS A N 1
ATOM 1404 C CA . HIS A 1 180 ? 10.041 10.712 -8.722 1.00 95.81 180 HIS A CA 1
ATOM 1405 C C . HIS A 1 180 ? 10.248 9.202 -8.636 1.00 95.81 180 HIS A C 1
ATOM 1407 O O . HIS A 1 180 ? 9.727 8.544 -7.737 1.00 95.81 180 HIS A O 1
ATOM 1413 N N . LEU A 1 181 ? 11.042 8.662 -9.562 1.00 94.12 181 LEU A N 1
ATOM 1414 C CA . LEU A 1 181 ? 11.468 7.269 -9.546 1.00 94.12 181 LEU A CA 1
ATOM 1415 C C . LEU A 1 181 ? 12.962 7.202 -9.233 1.00 94.12 181 LEU A C 1
ATOM 1417 O O . LEU A 1 181 ? 13.794 7.567 -10.071 1.00 94.12 181 LEU A O 1
ATOM 1421 N N . ALA A 1 182 ? 13.296 6.717 -8.039 1.00 93.50 182 ALA A N 1
ATOM 1422 C CA . ALA A 1 182 ? 14.680 6.589 -7.603 1.00 93.50 182 ALA A CA 1
ATOM 1423 C C . ALA A 1 182 ? 15.475 5.635 -8.511 1.00 93.50 182 ALA A C 1
ATOM 1425 O O . ALA A 1 182 ? 14.909 4.855 -9.282 1.00 93.50 182 ALA A O 1
ATOM 1426 N N . SER A 1 183 ? 16.805 5.676 -8.408 1.00 91.12 183 SER A N 1
ATOM 1427 C CA . SER A 1 183 ? 17.664 4.669 -9.042 1.00 91.12 183 SER A CA 1
ATOM 1428 C C . SER A 1 183 ? 17.314 3.276 -8.510 1.00 91.12 183 SER A C 1
ATOM 1430 O O . SER A 1 183 ? 17.190 3.084 -7.302 1.00 91.12 183 SER A O 1
ATOM 1432 N N . ASN A 1 184 ? 17.152 2.311 -9.413 1.00 89.44 184 ASN A N 1
ATOM 1433 C CA . ASN A 1 184 ? 16.652 0.961 -9.152 1.00 89.44 184 ASN A CA 1
ATOM 1434 C C . ASN A 1 184 ? 15.231 0.930 -8.557 1.00 89.44 184 ASN A C 1
ATOM 1436 O O . ASN A 1 184 ? 14.858 -0.045 -7.900 1.00 89.44 184 ASN A O 1
ATOM 1440 N N . GLY A 1 185 ? 14.446 1.988 -8.784 1.00 93.00 185 GLY A N 1
ATOM 1441 C CA . GLY A 1 185 ? 13.109 2.157 -8.225 1.00 93.00 185 GLY A CA 1
ATOM 1442 C C . GLY A 1 185 ? 12.108 1.108 -8.697 1.00 93.00 185 GLY A C 1
ATOM 1443 O O . GLY A 1 185 ? 11.278 0.666 -7.909 1.00 93.00 185 GLY A O 1
ATOM 1444 N N . LEU A 1 186 ? 12.214 0.657 -9.949 1.00 94.94 186 LEU A N 1
ATOM 1445 C CA . LEU A 1 186 ? 11.441 -0.469 -10.473 1.00 94.94 186 LEU A CA 1
ATOM 1446 C C . LEU A 1 186 ? 12.377 -1.540 -11.031 1.00 94.94 186 LEU A C 1
ATOM 1448 O O . LEU A 1 186 ? 13.150 -1.283 -11.954 1.00 94.94 186 LEU A O 1
ATOM 1452 N N . LEU A 1 187 ? 12.270 -2.753 -10.496 1.00 94.56 187 LEU A N 1
ATOM 1453 C CA . LEU A 1 187 ? 13.105 -3.887 -10.870 1.00 94.56 187 LEU A CA 1
ATOM 1454 C C . LEU A 1 187 ? 12.241 -5.056 -11.341 1.00 94.56 187 LEU A C 1
ATOM 1456 O O . LEU A 1 187 ? 11.435 -5.578 -10.573 1.00 94.56 187 LEU A O 1
ATOM 1460 N N . LEU A 1 188 ? 12.442 -5.496 -12.583 1.00 94.62 188 LEU A N 1
ATOM 1461 C CA . LEU A 1 188 ? 11.750 -6.645 -13.173 1.00 94.62 188 LEU A CA 1
ATOM 1462 C C . LEU A 1 188 ? 12.720 -7.810 -13.372 1.00 94.62 188 LEU A C 1
ATOM 1464 O O . LEU A 1 188 ? 13.796 -7.614 -13.945 1.00 94.62 188 LEU A O 1
ATOM 1468 N N . LYS A 1 189 ? 12.340 -9.019 -12.942 1.00 93.50 189 LYS A N 1
ATOM 1469 C CA . LYS A 1 189 ? 13.125 -10.245 -13.165 1.00 93.50 189 LYS A CA 1
ATOM 1470 C C . LYS A 1 189 ? 12.253 -11.401 -13.644 1.00 93.50 189 LYS A C 1
ATOM 1472 O O . LYS A 1 189 ? 11.335 -11.800 -12.940 1.00 93.50 189 LYS A O 1
ATOM 1477 N N . HIS A 1 190 ? 12.574 -11.970 -14.805 1.00 92.44 190 HIS A N 1
ATOM 1478 C CA . HIS A 1 190 ? 11.823 -13.062 -15.433 1.00 92.44 190 HIS A CA 1
ATOM 1479 C C . HIS A 1 190 ? 10.306 -12.798 -15.496 1.00 92.44 190 HIS A C 1
ATOM 1481 O O . HIS A 1 190 ? 9.492 -13.693 -15.285 1.00 92.44 190 HIS A O 1
ATOM 1487 N N . VAL A 1 191 ? 9.910 -11.545 -15.753 1.00 92.69 191 VAL A N 1
ATOM 1488 C CA . VAL A 1 191 ? 8.500 -11.136 -15.733 1.00 92.69 191 VAL A CA 1
ATOM 1489 C C . VAL A 1 191 ? 8.176 -10.166 -16.859 1.00 92.69 191 VAL A C 1
ATOM 1491 O O . VAL A 1 191 ? 8.954 -9.273 -17.197 1.00 92.69 191 VAL A O 1
ATOM 1494 N N . ASN A 1 192 ? 6.986 -10.322 -17.429 1.00 91.62 192 ASN A N 1
ATOM 1495 C CA . ASN A 1 192 ? 6.455 -9.409 -18.428 1.00 91.62 192 ASN A CA 1
ATOM 1496 C C . ASN A 1 192 ? 5.296 -8.630 -17.821 1.00 91.62 192 ASN A C 1
ATOM 1498 O O . ASN A 1 192 ? 4.297 -9.230 -17.430 1.00 91.62 192 ASN A O 1
ATOM 1502 N N . ILE A 1 193 ? 5.412 -7.304 -17.768 1.00 93.44 193 ILE A N 1
ATOM 1503 C CA . ILE A 1 193 ? 4.350 -6.440 -17.244 1.00 93.44 193 ILE A CA 1
ATOM 1504 C C . ILE A 1 193 ? 3.900 -5.423 -18.285 1.00 93.44 193 ILE A C 1
ATOM 1506 O O . ILE A 1 193 ? 4.648 -5.030 -19.184 1.00 93.44 193 ILE A O 1
ATOM 1510 N N . THR A 1 194 ? 2.655 -4.982 -18.151 1.00 93.12 194 THR A N 1
ATOM 1511 C CA . THR A 1 194 ? 2.117 -3.849 -18.903 1.00 93.12 194 THR A CA 1
ATOM 1512 C C . THR A 1 194 ? 1.772 -2.738 -17.925 1.00 93.12 194 THR A C 1
ATOM 1514 O O . THR A 1 194 ? 1.070 -2.993 -16.950 1.00 93.12 194 THR A O 1
ATOM 1517 N N . ILE A 1 195 ? 2.240 -1.522 -18.203 1.00 93.69 195 ILE A N 1
ATOM 1518 C CA . ILE A 1 195 ? 1.864 -0.307 -17.480 1.00 93.69 195 ILE A CA 1
ATOM 1519 C C . ILE A 1 195 ? 0.985 0.541 -18.399 1.00 93.69 195 ILE A C 1
ATOM 1521 O O . ILE A 1 195 ? 1.381 0.843 -19.531 1.00 93.69 195 ILE A O 1
ATOM 1525 N N . ARG A 1 196 ? -0.218 0.894 -17.932 1.00 94.31 196 ARG A N 1
ATOM 1526 C CA . ARG A 1 196 ? -1.233 1.598 -18.735 1.00 94.31 196 ARG A CA 1
ATOM 1527 C C . ARG A 1 196 ? -1.570 2.966 -18.162 1.00 94.31 196 ARG A C 1
ATOM 1529 O O . ARG A 1 196 ? -1.606 3.130 -16.945 1.00 94.31 196 ARG A O 1
ATOM 1536 N N . ASP A 1 197 ? -1.818 3.930 -19.043 1.00 95.50 197 ASP A N 1
ATOM 1537 C CA . ASP A 1 197 ? -2.386 5.249 -18.728 1.00 95.50 197 ASP A CA 1
ATOM 1538 C C . ASP A 1 197 ? -1.633 5.998 -17.610 1.00 95.50 197 ASP A C 1
ATOM 1540 O O . ASP A 1 197 ? -2.212 6.742 -16.826 1.00 95.50 197 ASP A O 1
ATOM 1544 N N . SER A 1 198 ? -0.323 5.762 -17.495 1.00 94.75 198 SER A N 1
ATOM 1545 C CA . SER A 1 198 ? 0.485 6.200 -16.353 1.00 94.75 198 SER A CA 1
ATOM 1546 C C . SER A 1 198 ? 1.430 7.341 -16.719 1.00 94.75 198 SER A C 1
ATOM 1548 O O . SER A 1 198 ? 1.899 7.442 -17.854 1.00 94.75 198 SER A O 1
ATOM 1550 N N . THR A 1 199 ? 1.724 8.200 -15.742 1.00 94.31 199 THR A N 1
ATOM 1551 C CA . THR A 1 199 ? 2.603 9.364 -15.903 1.00 94.31 199 THR A CA 1
ATOM 1552 C C . THR A 1 199 ? 3.763 9.312 -14.926 1.00 94.31 199 THR A C 1
ATOM 1554 O O . THR A 1 199 ? 3.545 9.440 -13.724 1.00 94.31 199 THR A O 1
ATOM 1557 N N . PHE A 1 200 ? 4.993 9.156 -15.408 1.00 92.62 200 PHE A N 1
ATOM 1558 C CA . PHE A 1 200 ? 6.192 9.167 -14.565 1.00 92.62 200 PHE A CA 1
ATOM 1559 C C . PHE A 1 200 ? 7.061 10.373 -14.954 1.00 92.62 200 PHE A C 1
ATOM 1561 O O . PHE A 1 200 ? 7.417 10.523 -16.119 1.00 92.62 200 PHE A O 1
ATOM 1568 N N . LEU A 1 201 ? 7.376 11.254 -14.003 1.00 88.81 201 LEU A N 1
ATOM 1569 C CA . LEU A 1 201 ? 8.017 12.544 -14.300 1.00 88.81 201 LEU A CA 1
ATOM 1570 C C . LEU A 1 201 ? 9.548 12.477 -14.198 1.00 88.81 201 LEU A C 1
ATOM 1572 O O . LEU A 1 201 ? 10.230 12.452 -15.218 1.00 88.81 201 LEU A O 1
ATOM 1576 N N . ASN A 1 202 ? 10.100 12.421 -12.981 1.00 86.75 202 ASN A N 1
ATOM 1577 C CA . ASN A 1 202 ? 11.549 12.426 -12.766 1.00 86.75 202 ASN A CA 1
ATOM 1578 C C . ASN A 1 202 ? 12.111 10.998 -12.810 1.00 86.75 202 ASN A C 1
ATOM 1580 O O . ASN A 1 202 ? 12.215 10.337 -11.773 1.00 86.75 202 ASN A O 1
ATOM 1584 N N . ILE A 1 203 ? 12.462 10.534 -14.012 1.00 83.88 203 ILE A N 1
ATOM 1585 C CA . ILE A 1 203 ? 13.025 9.204 -14.282 1.00 83.88 203 ILE A CA 1
ATOM 1586 C C . ILE A 1 203 ? 14.450 9.350 -14.824 1.00 83.88 203 ILE A C 1
ATOM 1588 O O . ILE A 1 203 ? 14.732 10.216 -15.647 1.00 83.88 203 ILE A O 1
ATOM 1592 N N . THR A 1 204 ? 15.356 8.471 -14.401 1.00 81.88 204 THR A N 1
ATOM 1593 C CA . THR A 1 204 ? 16.713 8.357 -14.954 1.00 81.88 204 THR A CA 1
ATOM 1594 C C . THR A 1 204 ? 16.903 7.016 -15.663 1.00 81.88 204 THR A C 1
ATOM 1596 O O . THR A 1 204 ? 16.096 6.101 -15.510 1.00 81.88 204 THR A O 1
ATOM 1599 N N . LYS A 1 205 ? 17.999 6.861 -16.417 1.00 79.94 205 LYS A N 1
ATOM 1600 C CA . LYS A 1 205 ? 18.336 5.597 -17.108 1.00 79.94 205 LYS A CA 1
ATOM 1601 C C . LYS A 1 205 ? 18.447 4.387 -16.179 1.00 79.94 205 LYS A C 1
ATOM 1603 O O . LYS A 1 205 ? 18.187 3.274 -16.612 1.00 79.94 205 LYS A O 1
ATOM 1608 N N . ASP A 1 206 ? 18.786 4.618 -14.914 1.00 85.81 206 ASP A N 1
ATOM 1609 C CA . ASP A 1 206 ? 18.995 3.562 -13.928 1.00 85.81 206 ASP A CA 1
ATOM 1610 C C . ASP A 1 206 ? 17.762 3.394 -13.025 1.00 85.81 206 ASP A C 1
ATOM 1612 O O . ASP A 1 206 ? 17.790 2.619 -12.079 1.00 85.81 206 ASP A O 1
ATOM 1616 N N . SER A 1 207 ? 16.675 4.135 -13.270 1.00 89.75 207 SER A N 1
ATOM 1617 C CA . SER A 1 207 ? 15.463 4.100 -12.445 1.00 89.75 207 SER A CA 1
ATOM 1618 C C . SER A 1 207 ? 14.608 2.850 -12.685 1.00 89.75 207 SER A C 1
ATOM 1620 O O . SER A 1 207 ? 13.938 2.374 -11.769 1.00 89.75 207 SER A O 1
ATOM 1622 N N . VAL A 1 208 ? 14.640 2.306 -13.905 1.00 90.38 208 VAL A N 1
ATOM 1623 C CA . VAL A 1 208 ? 13.956 1.060 -14.273 1.00 90.38 208 VAL A CA 1
ATOM 1624 C C . VAL A 1 208 ? 14.992 0.061 -14.762 1.00 90.38 208 VAL A C 1
ATOM 1626 O O . VAL A 1 208 ? 15.686 0.313 -15.743 1.00 90.38 208 VAL A O 1
ATOM 1629 N N . ILE A 1 209 ? 15.067 -1.093 -14.104 1.00 89.25 209 ILE A N 1
ATOM 1630 C CA . ILE A 1 209 ? 15.950 -2.189 -14.498 1.00 89.25 209 ILE A CA 1
ATOM 1631 C C . ILE A 1 209 ? 15.112 -3.400 -14.876 1.00 89.25 209 ILE A C 1
ATOM 1633 O O . ILE A 1 209 ? 14.271 -3.877 -14.115 1.00 89.25 209 ILE A O 1
ATOM 1637 N N . THR A 1 210 ? 15.397 -3.938 -16.054 1.00 89.88 210 THR A N 1
ATOM 1638 C CA . THR A 1 210 ? 14.796 -5.167 -16.561 1.00 89.88 210 THR A CA 1
ATOM 1639 C C . THR A 1 210 ? 15.882 -6.221 -16.729 1.00 89.88 210 THR A C 1
ATOM 1641 O O . THR A 1 210 ? 16.784 -6.049 -17.549 1.00 89.88 210 THR A O 1
ATOM 1644 N N . HIS A 1 211 ? 15.808 -7.298 -15.951 1.00 86.94 211 HIS A N 1
ATOM 1645 C CA . HIS A 1 211 ? 16.697 -8.452 -16.079 1.00 86.94 211 HIS A CA 1
ATOM 1646 C C . HIS A 1 211 ? 16.211 -9.413 -17.165 1.00 86.94 211 HIS A C 1
ATOM 1648 O O . HIS A 1 211 ? 15.095 -9.293 -17.671 1.00 86.94 211 HIS A O 1
ATOM 1654 N N . GLU A 1 212 ? 17.068 -10.374 -17.507 1.00 79.06 212 GLU A N 1
ATOM 1655 C CA . GLU A 1 212 ? 16.883 -11.380 -18.553 1.00 79.06 212 GLU A CA 1
ATOM 1656 C C . GLU A 1 212 ? 15.435 -11.878 -18.681 1.00 79.06 212 GLU A C 1
ATOM 1658 O O . GLU A 1 212 ? 14.748 -12.150 -17.696 1.00 79.06 212 GLU A O 1
ATOM 1663 N N . GLN A 1 213 ? 14.967 -11.948 -19.932 1.00 85.38 213 GLN A N 1
ATOM 1664 C CA . GLN A 1 213 ? 13.619 -12.387 -20.318 1.00 85.38 213 GLN A CA 1
ATOM 1665 C C . GLN A 1 213 ? 12.453 -11.539 -19.779 1.00 85.38 213 GLN A C 1
ATOM 1667 O O . GLN A 1 213 ? 11.300 -11.866 -20.054 1.00 85.38 213 GLN A O 1
ATOM 1672 N N . SER A 1 214 ? 12.728 -10.430 -19.088 1.00 89.69 214 SER A N 1
ATOM 1673 C CA . SER A 1 214 ? 11.700 -9.486 -18.648 1.00 89.69 214 SER A CA 1
ATOM 1674 C C . SER A 1 214 ? 11.397 -8.457 -19.724 1.00 89.69 214 SER A C 1
ATOM 1676 O O . SER A 1 214 ? 12.290 -8.008 -20.448 1.00 89.69 214 SER A O 1
ATOM 1678 N N . LYS A 1 215 ? 10.141 -8.027 -19.798 1.00 88.31 215 LYS A N 1
ATOM 1679 C CA . LYS A 1 215 ? 9.711 -6.939 -20.679 1.00 88.31 215 LYS A CA 1
ATOM 1680 C C . LYS A 1 215 ? 8.720 -6.037 -19.967 1.00 88.31 215 LYS A C 1
ATOM 1682 O O . LYS A 1 215 ? 7.849 -6.498 -19.233 1.00 88.31 215 LYS A O 1
ATOM 1687 N N . ILE A 1 216 ? 8.815 -4.747 -20.260 1.00 89.25 216 ILE A N 1
ATOM 1688 C CA . ILE A 1 216 ? 7.824 -3.754 -19.865 1.00 89.25 216 ILE A CA 1
ATOM 1689 C C . ILE A 1 216 ? 7.154 -3.193 -21.116 1.00 89.25 216 ILE A C 1
ATOM 1691 O O . ILE A 1 216 ? 7.820 -2.721 -22.037 1.00 89.25 216 ILE A O 1
ATOM 1695 N N . SER A 1 217 ? 5.830 -3.302 -21.175 1.00 90.38 217 SER A N 1
ATOM 1696 C CA . SER A 1 217 ? 5.016 -2.703 -22.232 1.00 90.38 217 SER A CA 1
ATOM 1697 C C . SER A 1 217 ? 4.340 -1.450 -21.699 1.00 90.38 217 SER A C 1
ATOM 1699 O O . SER A 1 217 ? 3.633 -1.507 -20.695 1.00 90.38 217 SER A O 1
ATOM 1701 N N . TRP A 1 218 ? 4.530 -0.331 -22.387 1.00 89.44 218 TRP A N 1
ATOM 1702 C CA . TRP A 1 218 ? 3.944 0.955 -22.023 1.00 89.44 218 TRP A CA 1
ATOM 1703 C C . TRP A 1 218 ? 2.759 1.261 -22.940 1.00 89.44 218 TRP A C 1
ATOM 1705 O O . TRP A 1 218 ? 2.910 1.260 -24.162 1.00 89.44 218 TRP A O 1
ATOM 1715 N N . VAL A 1 219 ? 1.586 1.530 -22.370 1.00 91.19 219 VAL A N 1
ATOM 1716 C CA . VAL A 1 219 ? 0.372 1.905 -23.113 1.00 91.19 219 VAL A CA 1
ATOM 1717 C C . VAL A 1 219 ? -0.106 3.254 -22.593 1.00 91.19 219 VAL A C 1
ATOM 1719 O O . VAL A 1 219 ? -0.317 3.392 -21.395 1.00 91.19 219 VAL A O 1
ATOM 1722 N N . ASN A 1 220 ? -0.269 4.244 -23.477 1.00 88.50 220 ASN A N 1
ATOM 1723 C CA . ASN A 1 220 ? -0.664 5.615 -23.111 1.00 88.50 220 ASN A CA 1
ATOM 1724 C C . ASN A 1 220 ? 0.203 6.222 -21.988 1.00 88.50 220 ASN A C 1
ATOM 1726 O O . ASN A 1 220 ? -0.296 6.851 -21.058 1.00 88.50 220 ASN A O 1
ATOM 1730 N N . PHE A 1 221 ? 1.514 5.993 -22.060 1.00 87.44 221 PHE A N 1
ATOM 1731 C CA . PHE A 1 221 ? 2.467 6.461 -21.061 1.00 87.44 221 PHE A CA 1
ATOM 1732 C C . PHE A 1 221 ? 2.925 7.897 -21.335 1.00 87.44 221 PHE A C 1
ATOM 1734 O O . PHE A 1 221 ? 3.215 8.251 -22.479 1.00 87.44 221 PHE A O 1
ATOM 1741 N N . THR A 1 222 ? 3.055 8.693 -20.273 1.00 86.69 222 THR A N 1
ATOM 1742 C CA . THR A 1 222 ? 3.651 1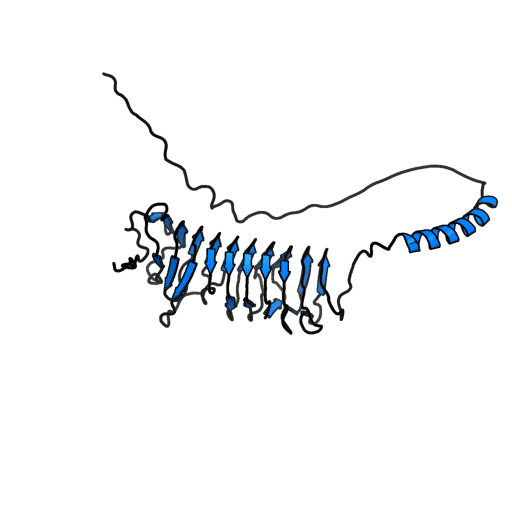0.035 -20.312 1.00 86.69 222 THR A CA 1
ATOM 1743 C C . THR A 1 222 ? 4.876 10.088 -19.399 1.00 86.69 222 THR A C 1
ATOM 1745 O O . THR A 1 222 ? 4.767 9.835 -18.204 1.00 86.69 222 THR A O 1
ATOM 1748 N N . GLY A 1 223 ? 6.046 10.436 -19.932 1.00 79.62 223 GLY A N 1
ATOM 1749 C CA . GLY A 1 223 ? 7.264 10.577 -19.134 1.00 79.62 223 GLY A CA 1
ATOM 1750 C C . GLY A 1 223 ? 8.530 10.664 -19.977 1.00 79.62 223 GLY A C 1
ATOM 1751 O O . GLY A 1 223 ? 8.558 10.201 -21.119 1.00 79.62 223 GLY A O 1
ATOM 1752 N N . GLU A 1 224 ? 9.587 11.244 -19.413 1.00 67.69 224 GLU A N 1
ATOM 1753 C CA . GLU A 1 224 ? 10.907 11.311 -20.046 1.00 67.69 224 GLU A CA 1
ATOM 1754 C C . GLU A 1 224 ? 11.672 10.014 -19.754 1.00 67.69 224 GLU A C 1
ATOM 1756 O O . GLU A 1 224 ? 12.480 9.935 -18.835 1.00 67.69 224 GLU A O 1
ATOM 1761 N N . TYR A 1 225 ? 11.370 8.947 -20.497 1.00 61.72 225 TYR A N 1
ATOM 1762 C CA . TYR A 1 225 ? 12.088 7.678 -20.362 1.00 61.72 225 TYR A CA 1
ATOM 1763 C C . TYR A 1 225 ? 13.331 7.670 -21.268 1.00 61.72 225 TYR A C 1
ATOM 1765 O O . TYR A 1 225 ? 13.182 7.623 -22.494 1.00 61.72 225 TYR A O 1
ATOM 1773 N N . PRO A 1 226 ? 14.566 7.678 -20.731 1.00 51.44 226 PRO A N 1
ATOM 1774 C CA . PRO A 1 226 ? 15.749 7.423 -21.540 1.00 51.44 226 PRO A CA 1
ATOM 1775 C C . PRO A 1 226 ? 15.767 5.938 -21.919 1.00 51.44 226 PRO A C 1
ATOM 1777 O O . PRO A 1 226 ? 16.058 5.056 -21.116 1.00 51.44 226 PRO A O 1
ATOM 1780 N N . LEU A 1 227 ? 15.393 5.655 -23.163 1.00 49.03 227 LEU A N 1
ATOM 1781 C CA . LEU A 1 227 ? 15.304 4.302 -23.696 1.00 49.03 227 LEU A CA 1
ATOM 1782 C C . LEU A 1 227 ? 16.673 3.627 -23.753 1.00 49.03 227 LEU A C 1
ATOM 1784 O O . LEU A 1 227 ? 17.462 3.869 -24.663 1.00 49.03 227 LEU A O 1
ATOM 1788 N N . THR A 1 228 ? 16.882 2.658 -22.874 1.00 38.66 228 THR A N 1
ATOM 1789 C CA . THR A 1 228 ? 17.674 1.471 -23.198 1.00 38.66 228 THR A CA 1
ATOM 1790 C C . THR A 1 228 ? 16.807 0.237 -22.966 1.00 38.66 228 THR A C 1
ATOM 1792 O O . THR A 1 228 ? 16.484 -0.090 -21.831 1.00 38.66 228 THR A O 1
ATOM 1795 N N . GLY A 1 229 ? 16.392 -0.426 -24.053 1.00 38.72 229 GLY A N 1
ATOM 1796 C CA . GLY A 1 229 ? 15.892 -1.810 -24.026 1.00 38.72 229 GLY A CA 1
ATOM 1797 C C . GLY A 1 229 ? 14.382 -2.062 -24.151 1.00 38.72 229 GLY A C 1
ATOM 1798 O O . GLY A 1 229 ? 14.001 -3.221 -24.283 1.00 38.72 229 GLY A O 1
ATOM 1799 N N . ALA A 1 230 ? 13.513 -1.047 -24.173 1.00 40.59 230 ALA A N 1
ATOM 1800 C CA . ALA A 1 230 ? 12.076 -1.252 -24.391 1.00 40.59 230 ALA A CA 1
ATOM 1801 C C . ALA A 1 230 ? 11.686 -0.931 -25.844 1.00 40.59 230 ALA A C 1
ATOM 1803 O O . ALA A 1 230 ? 11.839 0.204 -26.296 1.00 40.59 230 ALA A O 1
ATOM 1804 N N . GLU A 1 231 ? 11.157 -1.916 -26.579 1.00 36.84 231 GLU A N 1
ATOM 1805 C CA . GLU A 1 231 ? 10.427 -1.658 -27.823 1.00 36.84 231 GLU A CA 1
ATOM 1806 C C . GLU A 1 231 ? 9.193 -0.812 -27.488 1.00 36.84 231 GLU A C 1
ATOM 1808 O O . GLU A 1 231 ? 8.170 -1.323 -27.028 1.00 36.84 231 GLU A O 1
ATOM 1813 N N . ILE A 1 232 ? 9.271 0.501 -27.710 1.00 41.25 232 ILE A N 1
ATOM 1814 C CA . ILE A 1 232 ? 8.079 1.341 -27.685 1.00 41.25 232 ILE A CA 1
ATOM 1815 C C . ILE A 1 232 ? 7.240 0.969 -28.906 1.00 41.25 232 ILE A C 1
ATOM 1817 O O . ILE A 1 232 ? 7.491 1.439 -30.015 1.00 41.25 232 ILE A O 1
ATOM 1821 N N . LYS A 1 233 ? 6.183 0.177 -28.713 1.00 37.84 233 LYS A N 1
ATOM 1822 C CA . LYS A 1 233 ? 5.042 0.182 -29.639 1.00 37.84 233 LYS A CA 1
ATOM 1823 C C . LYS A 1 233 ? 4.195 1.424 -29.377 1.00 37.84 233 LYS A C 1
ATOM 1825 O O . LYS A 1 233 ? 3.055 1.351 -28.936 1.00 37.84 233 LYS A O 1
ATOM 1830 N N . GLY A 1 234 ? 4.789 2.580 -29.636 1.00 33.28 234 GLY A N 1
ATOM 1831 C CA . GLY A 1 234 ? 4.082 3.842 -29.734 1.00 33.28 234 GLY A CA 1
ATOM 1832 C C . GLY A 1 234 ? 3.579 3.973 -31.160 1.00 33.28 234 GLY A C 1
ATOM 1833 O O . GLY A 1 234 ? 4.377 4.029 -32.095 1.00 33.28 234 GLY A O 1
ATOM 1834 N N . SER A 1 235 ? 2.261 4.025 -31.337 1.00 35.16 235 SER A N 1
ATOM 1835 C CA . SER A 1 235 ? 1.684 4.593 -32.550 1.00 35.16 235 SER A CA 1
ATOM 1836 C C . SER A 1 235 ? 2.082 6.064 -32.575 1.00 35.16 235 SER A C 1
ATOM 1838 O O . SER 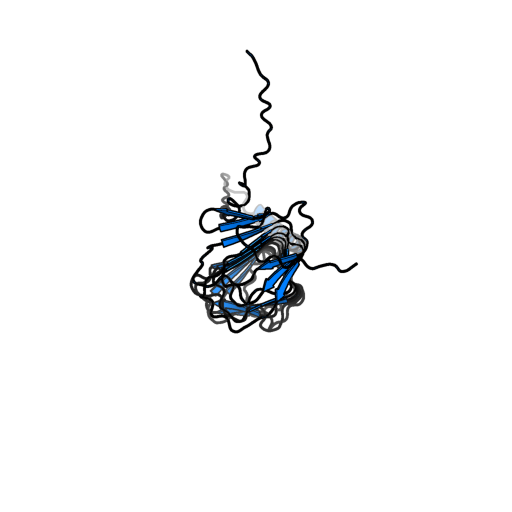A 1 235 ? 1.430 6.906 -31.960 1.00 35.16 235 SER A O 1
ATOM 1840 N N . LEU A 1 236 ? 3.191 6.368 -33.248 1.00 32.06 236 LEU A N 1
ATOM 1841 C CA . LEU A 1 236 ? 3.489 7.711 -33.713 1.00 32.06 236 LEU A CA 1
ATOM 1842 C C . LEU A 1 236 ? 2.290 8.139 -34.561 1.00 32.06 236 LEU A C 1
ATOM 1844 O O . LEU A 1 236 ? 2.184 7.767 -35.728 1.00 32.06 236 LEU A O 1
ATOM 1848 N N . ASN A 1 237 ? 1.384 8.922 -33.976 1.00 37.59 237 ASN A N 1
ATOM 1849 C CA . ASN A 1 237 ? 0.497 9.779 -34.746 1.00 37.59 237 ASN A CA 1
ATOM 1850 C C . ASN A 1 237 ? 1.408 10.752 -35.492 1.00 37.59 237 ASN A C 1
ATOM 1852 O O . ASN A 1 237 ? 1.784 11.810 -34.989 1.00 37.59 237 ASN A O 1
ATOM 1856 N N . HIS A 1 238 ? 1.862 10.316 -36.665 1.00 33.97 238 HIS A N 1
ATOM 1857 C CA . HIS A 1 238 ? 2.658 11.120 -37.558 1.00 33.97 238 HIS A CA 1
ATOM 1858 C C . HIS A 1 238 ? 1.868 12.377 -37.891 1.00 33.97 238 HIS A C 1
ATOM 1860 O O . HIS A 1 238 ? 0.755 12.339 -38.415 1.00 33.97 238 HIS A O 1
ATOM 1866 N N . CYS A 1 239 ? 2.501 13.493 -37.549 1.00 34.62 239 CYS A N 1
ATOM 1867 C CA . CYS A 1 239 ? 2.205 14.829 -38.009 1.00 34.62 239 CYS A CA 1
ATOM 1868 C C . CYS A 1 239 ? 1.747 14.792 -39.488 1.00 34.62 239 CYS A C 1
ATOM 1870 O O . CYS A 1 239 ? 2.477 14.266 -40.337 1.00 34.62 239 CYS A O 1
ATOM 1872 N N . PRO A 1 240 ? 0.567 15.342 -39.832 1.00 42.97 240 PRO A N 1
ATOM 1873 C CA . PRO A 1 240 ? -0.033 15.199 -41.163 1.00 42.97 240 PRO A CA 1
ATOM 1874 C C . PRO A 1 240 ? 0.779 15.872 -42.283 1.00 42.97 240 PRO A C 1
ATOM 1876 O O . PRO A 1 240 ? 0.499 15.664 -43.460 1.00 42.97 240 PRO A O 1
ATOM 1879 N N . MET A 1 241 ? 1.821 16.639 -41.950 1.00 46.19 241 MET A N 1
ATOM 1880 C CA . MET A 1 241 ? 2.642 17.347 -42.931 1.00 46.19 241 MET A CA 1
ATOM 1881 C C . MET A 1 241 ? 3.552 16.407 -43.745 1.00 46.19 241 MET A C 1
ATOM 1883 O O . MET A 1 241 ? 3.748 16.637 -44.936 1.00 46.19 241 MET A O 1
ATOM 1887 N N . PHE A 1 242 ? 4.041 15.306 -43.156 1.00 47.16 242 PHE A N 1
ATOM 1888 C CA . PHE A 1 242 ? 4.864 14.325 -43.885 1.00 47.16 242 PHE A CA 1
ATOM 1889 C C . PHE A 1 242 ? 4.011 13.428 -44.797 1.00 47.16 242 PHE A C 1
ATOM 1891 O O . PHE A 1 242 ? 4.420 13.094 -45.909 1.00 47.16 242 PHE A O 1
ATOM 1898 N N . LEU A 1 243 ? 2.779 13.114 -44.370 1.00 46.00 243 LEU A N 1
ATOM 1899 C CA . LEU A 1 243 ? 1.819 12.355 -45.174 1.00 46.00 243 LEU A CA 1
ATOM 1900 C C . LEU A 1 243 ? 1.396 13.148 -46.421 1.00 46.00 243 LEU A C 1
ATOM 1902 O O . LEU A 1 243 ? 1.303 12.573 -47.499 1.00 46.00 243 LEU A O 1
ATOM 1906 N N . ILE A 1 244 ? 1.219 14.471 -46.314 1.00 55.16 244 ILE A N 1
ATOM 1907 C CA . ILE A 1 244 ? 0.879 15.323 -47.464 1.00 55.16 244 ILE A CA 1
ATOM 1908 C C . ILE A 1 244 ? 2.026 15.362 -48.481 1.00 55.16 244 ILE A C 1
ATOM 1910 O O . ILE A 1 244 ? 1.763 15.254 -49.675 1.00 55.16 244 ILE A O 1
ATOM 1914 N N . ILE A 1 245 ? 3.292 15.440 -48.054 1.00 56.78 245 ILE A N 1
ATOM 1915 C CA . ILE A 1 245 ? 4.442 15.456 -48.981 1.00 56.78 245 ILE A CA 1
ATOM 1916 C C . ILE A 1 245 ? 4.584 14.108 -49.708 1.00 56.78 245 ILE A C 1
ATOM 1918 O O . ILE A 1 245 ? 4.749 14.081 -50.930 1.00 56.78 245 ILE A O 1
ATOM 1922 N N . CYS A 1 246 ? 4.430 12.986 -48.999 1.00 54.44 246 CYS A N 1
ATOM 1923 C CA . CYS A 1 246 ? 4.472 11.656 -49.612 1.00 54.44 246 CYS A CA 1
ATOM 1924 C C . CYS A 1 246 ? 3.259 11.376 -50.517 1.00 54.44 246 CYS A C 1
ATOM 1926 O O . CYS A 1 246 ? 3.424 10.784 -51.581 1.00 54.44 246 CYS A O 1
ATOM 1928 N N . ILE A 1 247 ? 2.059 11.846 -50.154 1.00 58.47 247 ILE A N 1
ATOM 1929 C CA . ILE A 1 247 ? 0.860 11.749 -51.003 1.00 58.47 247 ILE A CA 1
ATOM 1930 C C . ILE A 1 247 ? 0.997 12.647 -52.240 1.00 58.47 247 ILE A C 1
ATOM 1932 O O . ILE A 1 247 ? 0.581 12.243 -53.319 1.00 58.47 247 ILE A O 1
ATOM 1936 N N . SER A 1 248 ? 1.633 13.816 -52.132 1.00 58.66 248 SER A N 1
ATOM 1937 C CA . SER A 1 248 ? 1.856 14.724 -53.270 1.00 58.66 248 SER A CA 1
ATOM 1938 C C . SER A 1 248 ? 2.835 14.136 -54.290 1.00 58.66 248 SER A C 1
ATOM 1940 O O . SER A 1 248 ? 2.570 14.163 -55.491 1.00 58.66 248 SER A O 1
ATOM 1942 N N . LEU A 1 249 ? 3.939 13.544 -53.819 1.00 58.22 249 LEU A N 1
ATOM 1943 C CA . LEU A 1 249 ? 4.908 12.844 -54.672 1.00 58.22 249 LEU A CA 1
ATOM 1944 C C . LEU A 1 249 ? 4.331 11.535 -55.240 1.00 58.22 249 LEU A C 1
ATOM 1946 O O . LEU A 1 249 ? 4.579 11.203 -56.398 1.00 58.22 249 LEU A O 1
ATOM 1950 N N . GLY A 1 250 ? 3.505 10.831 -54.461 1.00 55.34 250 GLY A N 1
ATOM 1951 C CA . GLY A 1 250 ? 2.780 9.639 -54.902 1.00 55.34 250 GLY A CA 1
ATOM 1952 C C . GLY A 1 250 ? 1.700 9.936 -55.946 1.00 55.34 250 GLY A C 1
ATOM 1953 O O . GLY A 1 250 ? 1.592 9.209 -56.929 1.00 55.34 250 GLY A O 1
ATOM 1954 N N . LEU A 1 251 ? 0.941 11.027 -55.803 1.00 54.12 251 LEU A N 1
ATOM 1955 C CA . LEU A 1 251 ? -0.080 11.447 -56.771 1.00 54.12 251 LEU A CA 1
ATOM 1956 C C . LEU A 1 251 ? 0.534 11.849 -58.115 1.00 54.12 251 LEU A C 1
ATOM 1958 O O . LEU A 1 251 ? -0.042 11.547 -59.157 1.00 54.12 251 LEU A O 1
ATOM 1962 N N . LEU A 1 252 ? 1.728 12.446 -58.112 1.00 54.22 252 LEU A N 1
ATOM 1963 C CA . LEU A 1 252 ? 2.463 12.763 -59.339 1.00 54.22 252 LEU A CA 1
ATOM 1964 C C . LEU A 1 252 ? 2.898 11.492 -60.091 1.00 54.22 252 LEU A C 1
ATOM 1966 O O . LEU A 1 252 ? 2.820 11.445 -61.316 1.00 54.22 252 LEU A O 1
ATOM 1970 N N . PHE A 1 253 ? 3.254 10.426 -59.367 1.00 54.06 253 PHE A N 1
ATOM 1971 C CA . PHE A 1 253 ? 3.561 9.115 -59.953 1.00 54.06 253 PHE A CA 1
ATOM 1972 C C . PHE A 1 253 ? 2.305 8.357 -60.419 1.00 54.06 253 PHE A C 1
ATOM 1974 O O . PHE A 1 253 ? 2.318 7.703 -61.462 1.00 54.06 253 PHE A O 1
ATOM 1981 N N . ILE A 1 254 ? 1.196 8.474 -59.682 1.00 54.75 254 ILE A N 1
ATOM 1982 C CA . ILE A 1 254 ? -0.080 7.822 -60.007 1.00 54.75 254 ILE A CA 1
ATOM 1983 C C . ILE A 1 254 ? -0.740 8.470 -61.232 1.00 54.75 254 ILE A C 1
ATOM 1985 O O . ILE A 1 254 ? -1.293 7.749 -62.054 1.00 54.75 254 ILE A O 1
ATOM 1989 N N . VAL A 1 255 ? -0.621 9.785 -61.444 1.00 53.16 255 VAL A N 1
ATOM 1990 C CA . VAL A 1 255 ? -1.111 10.433 -62.680 1.00 53.16 255 VAL A CA 1
ATOM 1991 C C . VAL A 1 255 ? -0.345 9.940 -63.919 1.00 53.16 255 VAL A C 1
ATOM 1993 O O . VAL A 1 255 ? -0.957 9.734 -64.967 1.00 53.16 255 VAL A O 1
ATOM 1996 N N . PHE A 1 256 ? 0.954 9.642 -63.799 1.00 50.53 256 PHE A N 1
ATOM 1997 C CA . PHE A 1 256 ? 1.732 9.032 -64.887 1.00 50.53 256 PHE A CA 1
ATOM 1998 C C . PHE A 1 256 ? 1.362 7.563 -65.160 1.00 50.53 256 PHE A C 1
ATOM 2000 O O . PHE A 1 256 ? 1.436 7.118 -66.304 1.00 50.53 256 PHE A O 1
ATOM 2007 N N . LEU A 1 257 ? 0.907 6.817 -64.149 1.00 48.69 257 LEU A N 1
ATOM 2008 C CA . LEU A 1 257 ? 0.455 5.425 -64.294 1.00 48.69 257 LEU A CA 1
ATOM 2009 C C . LEU A 1 257 ? -1.022 5.300 -64.720 1.00 48.69 257 LEU A C 1
ATOM 2011 O O . LEU A 1 257 ? -1.378 4.379 -65.456 1.00 48.69 257 LEU A O 1
ATOM 2015 N N . CYS A 1 258 ? -1.887 6.241 -64.334 1.00 44.06 258 CYS A N 1
ATOM 2016 C CA . CYS A 1 258 ? -3.325 6.200 -64.618 1.00 44.06 258 CYS A CA 1
ATOM 2017 C C . CYS A 1 258 ? -3.716 6.650 -66.036 1.00 44.06 258 CYS A C 1
ATOM 2019 O O . CYS A 1 258 ? -4.822 6.331 -66.466 1.00 44.06 258 CYS A O 1
ATOM 2021 N N . CYS A 1 259 ? -2.825 7.276 -66.811 1.00 43.56 259 CYS A N 1
ATOM 2022 C CA . CYS A 1 259 ? -3.016 7.413 -68.265 1.00 43.56 259 CYS A CA 1
ATOM 2023 C C . CYS A 1 259 ? -2.647 6.135 -69.049 1.00 43.56 259 CYS A C 1
ATOM 2025 O O . CYS A 1 259 ? -2.967 6.038 -70.230 1.00 43.56 259 CYS A O 1
ATOM 2027 N N . GLY A 1 260 ? -2.004 5.145 -68.414 1.00 45.03 260 GLY A N 1
ATOM 2028 C CA . GLY A 1 260 ? -1.582 3.896 -69.060 1.00 45.03 260 GLY A CA 1
ATOM 2029 C C . GLY A 1 260 ? -2.497 2.690 -68.824 1.00 45.03 260 GLY A C 1
ATOM 2030 O O . GLY A 1 260 ? -2.373 1.693 -69.528 1.00 45.03 260 GLY A O 1
ATOM 2031 N N . ILE A 1 261 ? -3.405 2.738 -67.840 1.00 45.00 261 ILE A N 1
ATOM 2032 C CA . ILE A 1 261 ? -4.186 1.561 -67.413 1.00 45.00 261 ILE A CA 1
ATOM 2033 C C . ILE A 1 261 ? -5.642 1.949 -67.084 1.00 45.00 261 ILE A C 1
ATOM 2035 O O . ILE A 1 261 ? -6.221 1.521 -66.091 1.00 45.00 261 ILE A O 1
ATOM 2039 N N . PHE A 1 262 ? -6.284 2.750 -67.939 1.00 37.19 262 PHE A N 1
ATOM 2040 C CA . PHE A 1 262 ? -7.752 2.805 -68.011 1.00 37.19 262 PHE A CA 1
ATOM 2041 C C . PHE A 1 262 ? -8.229 1.684 -68.941 1.00 37.19 262 PHE A C 1
ATOM 2043 O O . PHE A 1 262 ? -8.576 1.891 -70.099 1.00 37.19 262 PHE A O 1
ATOM 2050 N N . GLY A 1 263 ? -8.154 0.447 -68.454 1.00 34.97 263 GLY A N 1
ATOM 2051 C CA . GLY A 1 263 ? -8.381 -0.711 -69.310 1.00 34.97 263 GLY A CA 1
ATOM 2052 C C . GLY A 1 263 ? -8.536 -2.027 -68.574 1.00 34.97 263 GLY A C 1
ATOM 2053 O O . GLY A 1 263 ? -7.910 -2.991 -68.993 1.00 34.97 263 GLY A O 1
ATOM 2054 N N . LYS A 1 264 ? -9.340 -2.068 -67.501 1.00 31.56 264 LYS A N 1
ATOM 2055 C CA . LYS A 1 264 ? -10.244 -3.184 -67.133 1.00 31.56 264 LYS A CA 1
ATOM 2056 C C . LYS A 1 264 ? -10.593 -3.163 -65.639 1.00 31.56 264 LYS A C 1
ATOM 2058 O O . LYS A 1 264 ? -9.714 -3.308 -64.806 1.00 31.56 264 LYS A O 1
ATOM 2063 N N . TRP A 1 265 ? -11.906 -3.114 -65.380 1.00 31.44 265 TRP A N 1
ATOM 2064 C CA . TRP A 1 265 ? -12.627 -3.775 -64.271 1.00 31.44 265 TRP A CA 1
ATOM 2065 C C . TRP A 1 265 ? -12.290 -3.300 -62.844 1.00 31.44 265 TRP A C 1
ATOM 2067 O O . TRP A 1 265 ? -11.223 -3.568 -62.322 1.00 31.44 265 TRP A O 1
ATOM 2077 N N . SER A 1 266 ? -13.112 -2.500 -62.158 1.00 27.91 266 SER A N 1
ATOM 2078 C CA . SER A 1 266 ? -14.490 -2.720 -61.668 1.00 27.91 266 SER A CA 1
ATOM 2079 C C . SER A 1 266 ? -14.695 -3.953 -60.768 1.00 27.91 266 SER A C 1
ATOM 2081 O O . SER A 1 266 ? -14.682 -5.086 -61.238 1.00 27.91 266 SER A O 1
ATOM 2083 N N . ASN A 1 267 ? -15.057 -3.630 -59.515 1.00 27.64 267 ASN A N 1
ATOM 2084 C CA . ASN A 1 267 ? -16.015 -4.274 -58.601 1.00 27.64 267 ASN A CA 1
ATOM 2085 C C . ASN A 1 267 ? -15.544 -5.137 -57.402 1.00 27.64 267 ASN A C 1
ATOM 2087 O O . ASN A 1 267 ? -15.090 -6.262 -57.558 1.00 27.64 267 ASN A O 1
ATOM 2091 N N . LYS A 1 268 ? -15.945 -4.615 -56.219 1.00 28.12 268 LYS A N 1
ATOM 2092 C CA . LYS A 1 268 ? -16.593 -5.247 -55.036 1.00 28.12 268 LYS A CA 1
ATOM 2093 C C . LYS A 1 268 ? -15.799 -5.487 -53.729 1.00 28.12 268 LYS A C 1
ATOM 2095 O O . LYS A 1 268 ? -14.964 -6.372 -53.664 1.00 28.12 268 LYS A O 1
ATOM 2100 N N . CYS A 1 269 ? -16.319 -4.810 -52.678 1.00 26.80 269 CYS A N 1
ATOM 2101 C CA . CYS A 1 269 ? -16.654 -5.280 -51.304 1.00 26.80 269 CYS A CA 1
ATOM 2102 C C . CYS A 1 269 ? -15.517 -5.684 -50.333 1.00 26.80 269 CYS A C 1
ATOM 2104 O O . CYS A 1 269 ? -14.530 -6.247 -50.760 1.00 26.80 269 CYS A O 1
ATOM 2106 N N . LYS A 1 270 ? -15.612 -5.590 -48.993 1.00 27.39 270 LYS A N 1
ATOM 2107 C CA . LYS A 1 270 ? -16.354 -4.805 -47.968 1.00 27.39 270 LYS A CA 1
ATOM 2108 C C . LYS A 1 270 ? -15.757 -5.232 -46.589 1.00 27.39 270 LYS A C 1
ATOM 2110 O O . LYS A 1 270 ? -15.433 -6.399 -46.442 1.00 27.39 270 LYS A O 1
ATOM 2115 N N . SER A 1 271 ? -15.651 -4.293 -45.635 1.00 28.25 271 SER A N 1
ATOM 2116 C CA . SER A 1 271 ? -15.636 -4.364 -44.139 1.00 28.25 271 SER A CA 1
ATOM 2117 C C . SER A 1 271 ? -15.315 -5.658 -43.342 1.00 28.25 271 SER A C 1
ATOM 2119 O O . SER A 1 271 ? -15.969 -6.667 -43.574 1.00 28.25 271 SER A O 1
ATOM 2121 N N . SER A 1 272 ? -14.592 -5.538 -42.207 1.00 28.25 272 SER A N 1
ATOM 2122 C CA . SER A 1 272 ? -15.176 -5.583 -40.832 1.00 28.25 272 SER A CA 1
ATOM 2123 C C . SER A 1 272 ? -14.144 -5.409 -39.695 1.00 28.25 272 SER A C 1
ATOM 2125 O O . SER A 1 272 ? -13.012 -5.868 -39.795 1.00 28.25 272 SER A O 1
ATOM 2127 N N . GLN A 1 273 ? -14.594 -4.761 -38.613 1.00 31.41 273 GLN A N 1
ATOM 2128 C CA . GLN A 1 273 ? -13.942 -4.518 -37.314 1.00 31.41 273 GLN A CA 1
ATOM 2129 C C . GLN A 1 273 ? -13.942 -5.755 -36.390 1.00 31.41 273 GLN A C 1
ATOM 2131 O O . GLN A 1 273 ? -14.728 -6.675 -36.598 1.00 31.41 273 GLN A O 1
ATOM 2136 N N . GLY A 1 274 ? -13.161 -5.699 -35.301 1.00 27.08 274 GLY A N 1
ATOM 2137 C CA . GLY A 1 274 ? -13.348 -6.538 -34.110 1.00 27.08 274 GLY A CA 1
ATOM 2138 C C . GLY A 1 274 ? -12.449 -6.126 -32.935 1.00 27.08 274 GLY A C 1
ATOM 2139 O O . GLY A 1 274 ? -11.231 -6.252 -33.017 1.00 27.08 274 GLY A O 1
ATOM 2140 N N . THR A 1 275 ? -13.058 -5.623 -31.859 1.00 34.34 275 THR A N 1
ATOM 2141 C CA . THR A 1 275 ? -12.500 -5.398 -30.508 1.00 34.34 275 THR A CA 1
ATOM 2142 C C . THR A 1 275 ? -12.761 -6.609 -29.595 1.00 34.34 275 THR A C 1
ATOM 2144 O O . THR A 1 275 ? -13.706 -7.358 -29.839 1.00 34.34 275 THR A O 1
ATOM 2147 N N . PRO A 1 276 ? -11.973 -6.778 -28.516 1.00 35.19 276 PRO A N 1
ATOM 2148 C CA . PRO A 1 276 ? -12.519 -7.254 -27.230 1.00 35.19 276 PRO A CA 1
ATOM 2149 C C . PRO A 1 276 ? -11.967 -6.428 -26.041 1.00 35.19 276 PRO A C 1
ATOM 2151 O O . PRO A 1 276 ? -10.772 -6.154 -25.976 1.00 35.19 276 PRO A O 1
ATOM 2154 N N . THR A 1 277 ? -12.809 -5.764 -25.242 1.00 30.39 277 THR A N 1
ATOM 2155 C CA . THR A 1 277 ? -13.532 -6.212 -24.022 1.00 30.39 277 THR A CA 1
ATOM 2156 C C . THR A 1 277 ? -12.672 -6.459 -22.777 1.00 30.39 277 THR A C 1
ATOM 2158 O O . THR A 1 277 ? -11.946 -7.441 -22.671 1.00 30.39 277 THR A O 1
ATOM 2161 N N . ASP A 1 278 ? -12.889 -5.526 -21.851 1.00 27.69 278 ASP A N 1
ATOM 2162 C CA . ASP A 1 278 ? -12.682 -5.456 -20.403 1.00 27.69 278 ASP A CA 1
ATOM 2163 C C . ASP A 1 278 ? -13.199 -6.678 -19.620 1.00 27.69 278 ASP A C 1
ATOM 2165 O O . ASP A 1 278 ? -14.321 -7.114 -19.881 1.00 27.69 278 ASP A O 1
ATOM 2169 N N . GLN A 1 279 ? -12.448 -7.143 -18.609 1.00 28.03 279 GLN A N 1
ATOM 2170 C CA . GLN A 1 279 ? -12.951 -7.879 -17.433 1.00 28.03 279 GLN A CA 1
ATOM 2171 C C . GLN A 1 279 ? -11.958 -7.778 -16.258 1.00 28.03 279 GLN A C 1
ATOM 2173 O O . GLN A 1 279 ? -10.856 -8.309 -16.351 1.00 28.03 279 GLN A O 1
ATOM 2178 N N . SER A 1 280 ? -12.369 -7.162 -15.141 1.00 29.78 280 SER A N 1
ATOM 2179 C CA . SER A 1 280 ? -12.509 -7.848 -13.838 1.00 29.78 280 SER A CA 1
ATOM 2180 C C . SER A 1 280 ? -12.931 -6.874 -12.726 1.00 29.78 280 SER A C 1
ATOM 2182 O O . SER A 1 280 ? -12.199 -5.950 -12.366 1.00 29.78 280 SER A O 1
ATOM 2184 N N . VAL A 1 281 ? -14.119 -7.138 -12.182 1.00 31.56 281 VAL A N 1
ATOM 2185 C CA . VAL A 1 281 ? -14.716 -6.634 -10.936 1.00 31.56 281 VAL A CA 1
ATOM 2186 C C . VAL A 1 281 ? -14.577 -7.761 -9.904 1.00 31.56 281 VAL A C 1
ATOM 2188 O O . VAL A 1 281 ? -14.746 -8.906 -10.301 1.00 31.56 281 VAL A O 1
ATOM 2191 N N . ASP A 1 282 ? -14.251 -7.455 -8.639 1.00 35.00 282 ASP A N 1
ATOM 2192 C CA . ASP A 1 282 ? -14.848 -8.049 -7.417 1.00 35.00 282 ASP A CA 1
ATOM 2193 C C . ASP A 1 282 ? -13.972 -7.795 -6.174 1.00 35.00 282 ASP A C 1
ATOM 2195 O O . ASP A 1 282 ? -12.904 -8.367 -5.993 1.00 35.00 282 ASP A O 1
ATOM 2199 N N . GLY A 1 283 ? -14.453 -6.921 -5.287 1.00 34.19 283 GLY A N 1
ATOM 2200 C CA . GLY A 1 283 ? -13.830 -6.634 -3.984 1.00 34.19 283 GLY A CA 1
ATOM 2201 C C . GLY A 1 283 ? -14.713 -5.792 -3.056 1.00 34.19 283 GLY A C 1
ATOM 2202 O O . GLY A 1 283 ? -14.568 -5.833 -1.840 1.00 34.19 283 GLY A O 1
ATOM 2203 N N . TRP A 1 284 ? -15.699 -5.078 -3.612 1.00 45.25 284 TRP A N 1
ATOM 2204 C CA . TRP A 1 284 ? -16.505 -4.099 -2.870 1.00 45.25 284 TRP A CA 1
ATOM 2205 C C . TRP A 1 284 ? -17.878 -4.577 -2.379 1.00 45.25 284 TRP A C 1
ATOM 2207 O O . TRP A 1 284 ? -18.492 -3.893 -1.562 1.00 45.25 284 TRP A O 1
ATOM 2217 N N . ILE A 1 285 ? -18.367 -5.745 -2.809 1.00 36.94 285 ILE A N 1
ATOM 2218 C CA . ILE A 1 285 ? -19.776 -6.142 -2.597 1.00 36.94 285 ILE A CA 1
ATOM 2219 C C . ILE A 1 285 ? -20.128 -6.397 -1.111 1.00 36.94 285 ILE A C 1
ATOM 2221 O O . ILE A 1 285 ? -21.302 -6.439 -0.749 1.00 36.94 285 ILE A O 1
ATOM 2225 N N . LEU A 1 286 ? -19.149 -6.485 -0.205 1.00 39.72 286 LEU A N 1
ATOM 2226 C CA . LEU A 1 286 ? -19.401 -6.782 1.212 1.00 39.72 286 LEU A CA 1
ATOM 2227 C C . LEU A 1 286 ? -19.485 -5.560 2.146 1.00 39.72 286 LEU A C 1
ATOM 2229 O O . LEU A 1 286 ? -19.830 -5.738 3.310 1.00 39.72 286 LEU A O 1
ATOM 2233 N N . LEU A 1 287 ? -19.231 -4.331 1.673 1.00 42.44 287 LEU A N 1
ATOM 2234 C CA . LEU A 1 287 ? -19.248 -3.123 2.526 1.00 42.44 287 LEU A CA 1
ATOM 2235 C C . LEU A 1 287 ? -20.489 -2.223 2.359 1.00 42.44 287 LEU A C 1
ATOM 2237 O O . LEU A 1 287 ? -20.619 -1.243 3.094 1.00 42.44 287 LEU A O 1
ATOM 2241 N N . GLU A 1 288 ? -21.399 -2.537 1.431 1.00 33.91 288 GLU A N 1
ATOM 2242 C CA . GLU A 1 288 ? -22.641 -1.768 1.201 1.00 33.91 288 GLU A CA 1
ATOM 2243 C C . GLU A 1 288 ? -23.894 -2.371 1.855 1.00 33.91 288 GLU A C 1
ATOM 2245 O O . GLU A 1 288 ? -24.929 -1.714 1.917 1.00 33.91 288 GLU A O 1
ATOM 2250 N N . LYS A 1 289 ? -23.822 -3.594 2.396 1.00 31.19 289 LYS A N 1
ATOM 2251 C CA . LYS A 1 289 ? -24.946 -4.234 3.099 1.00 31.19 289 LYS A CA 1
ATOM 2252 C C . LYS A 1 289 ? -24.697 -4.319 4.603 1.00 31.19 289 LYS A C 1
ATOM 2254 O O . LYS A 1 289 ? -24.558 -5.404 5.156 1.00 31.19 289 LYS A O 1
ATOM 2259 N N . ALA A 1 290 ? -24.685 -3.166 5.264 1.00 29.75 290 ALA A N 1
ATOM 2260 C CA . ALA A 1 290 ? -25.119 -3.086 6.656 1.00 29.75 290 ALA A CA 1
ATOM 2261 C C . ALA A 1 290 ? -26.575 -2.575 6.651 1.00 29.75 290 ALA A C 1
ATOM 2263 O O . ALA A 1 290 ? -26.860 -1.602 5.948 1.00 29.75 290 ALA A O 1
ATOM 2264 N N . PRO A 1 291 ? -27.521 -3.240 7.334 1.00 33.31 291 PRO A N 1
ATOM 2265 C CA . PRO A 1 291 ? -28.928 -2.869 7.276 1.00 33.31 291 PRO A CA 1
ATOM 2266 C C . PRO A 1 291 ? -29.182 -1.555 8.027 1.00 33.31 291 PRO A C 1
ATOM 2268 O O . PRO A 1 291 ? -28.919 -1.442 9.221 1.00 33.31 291 PRO A O 1
ATOM 2271 N N . ASN A 1 292 ? -29.752 -0.579 7.318 1.00 36.72 292 ASN A N 1
ATOM 2272 C CA . ASN A 1 292 ? -30.511 0.511 7.921 1.00 36.72 292 ASN A CA 1
ATOM 2273 C C . ASN A 1 292 ? -31.805 -0.075 8.511 1.00 36.72 292 ASN A C 1
ATOM 2275 O O . ASN A 1 292 ? -32.828 -0.110 7.830 1.00 36.72 292 ASN A O 1
ATOM 2279 N N . GLU A 1 293 ? -31.783 -0.521 9.764 1.00 34.34 293 GLU A N 1
ATOM 2280 C CA . GLU A 1 293 ? -33.011 -0.719 10.542 1.00 34.34 293 GLU A CA 1
ATOM 2281 C C . GLU A 1 293 ? -33.223 0.475 11.469 1.00 34.34 293 GLU A C 1
ATOM 2283 O O . GLU A 1 293 ? -32.944 0.466 12.663 1.00 34.34 293 GLU A O 1
ATOM 2288 N N . GLY A 1 294 ? -33.723 1.541 10.853 1.00 34.81 294 GLY A N 1
ATOM 2289 C CA . GLY A 1 294 ? -34.350 2.671 11.516 1.00 34.81 294 GLY A CA 1
ATOM 2290 C C . GLY A 1 294 ? -35.654 2.973 10.796 1.00 34.81 294 GLY A C 1
ATOM 2291 O O . GLY A 1 294 ? -35.734 3.937 10.042 1.00 34.81 294 GLY A O 1
ATOM 2292 N N . GLN A 1 295 ? -36.662 2.117 10.975 1.00 32.41 295 GLN A N 1
ATOM 2293 C CA . GLN A 1 295 ? -38.043 2.475 10.670 1.00 32.41 295 GLN A CA 1
ATOM 2294 C C . GLN A 1 295 ? -38.947 2.126 11.844 1.00 32.41 295 GLN A C 1
ATOM 2296 O O . GLN A 1 295 ? -39.164 0.968 12.194 1.00 32.41 295 GLN A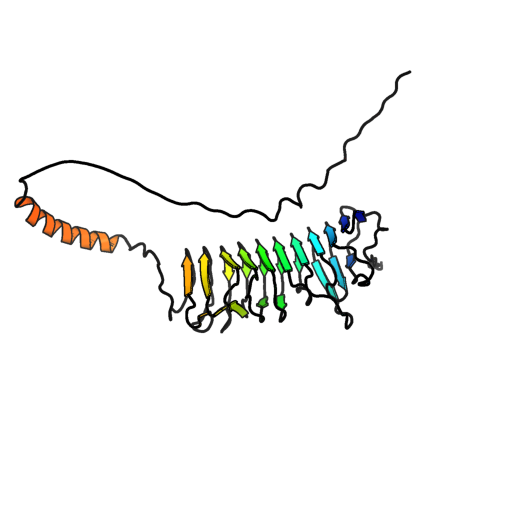 O 1
ATOM 2301 N N . ASP A 1 296 ? -39.459 3.203 12.428 1.00 32.84 296 ASP A N 1
ATOM 2302 C CA . ASP A 1 296 ? -40.582 3.265 13.340 1.00 32.84 296 ASP A CA 1
ATOM 2303 C C . ASP A 1 296 ? -41.719 2.319 12.933 1.00 32.84 296 ASP A C 1
ATOM 2305 O O . ASP A 1 296 ? -42.344 2.485 11.884 1.00 32.84 296 ASP A O 1
ATOM 2309 N N . MET A 1 297 ? -42.095 1.413 13.834 1.00 30.06 297 MET A N 1
ATOM 2310 C CA . MET A 1 297 ? -43.472 0.935 13.903 1.00 30.06 297 MET A CA 1
ATOM 2311 C C . MET A 1 297 ? -44.103 1.415 15.206 1.00 30.06 297 MET A C 1
ATOM 2313 O O . MET A 1 297 ? -44.010 0.791 16.261 1.00 30.06 297 MET A O 1
ATOM 2317 N N . LYS A 1 298 ? -44.794 2.556 15.094 1.00 30.56 298 LYS A N 1
ATOM 2318 C CA . LYS A 1 298 ? -45.887 2.935 15.990 1.00 30.56 298 LYS A CA 1
ATOM 2319 C C . LYS A 1 298 ? -46.932 1.820 15.973 1.00 30.56 298 LYS A C 1
ATOM 2321 O O . LYS A 1 298 ? -47.616 1.642 14.968 1.00 30.56 298 LYS A O 1
ATOM 2326 N N . ILE A 1 299 ? -47.122 1.140 17.097 1.00 31.66 299 ILE A N 1
ATOM 2327 C CA . ILE A 1 299 ? -48.343 0.372 17.349 1.00 31.66 299 ILE A CA 1
ATOM 2328 C C . ILE A 1 299 ? -49.257 1.261 18.194 1.00 31.66 299 ILE A C 1
ATOM 2330 O O . ILE A 1 299 ? -49.113 1.358 19.411 1.00 31.66 299 ILE A O 1
ATOM 2334 N N . HIS A 1 300 ? -50.187 1.946 17.525 1.00 31.03 300 HIS A N 1
ATOM 2335 C CA . HIS A 1 300 ? -51.384 2.471 18.173 1.00 31.03 300 HIS A CA 1
ATOM 2336 C C . HIS A 1 300 ? -52.457 1.374 18.213 1.00 31.03 300 HIS A C 1
ATOM 2338 O O . HIS A 1 300 ? -52.832 0.808 17.192 1.00 31.03 300 HIS A O 1
ATOM 2344 N N . GLN A 1 301 ? -52.886 1.117 19.448 1.00 36.50 301 GLN A N 1
ATOM 2345 C CA . GLN A 1 301 ? -54.074 0.438 19.977 1.00 36.50 301 GLN A CA 1
ATOM 2346 C C . GLN A 1 301 ? -55.255 0.165 19.027 1.00 36.50 301 GLN A C 1
ATOM 2348 O O . GLN A 1 301 ? -55.635 1.029 18.239 1.00 36.50 301 GLN A O 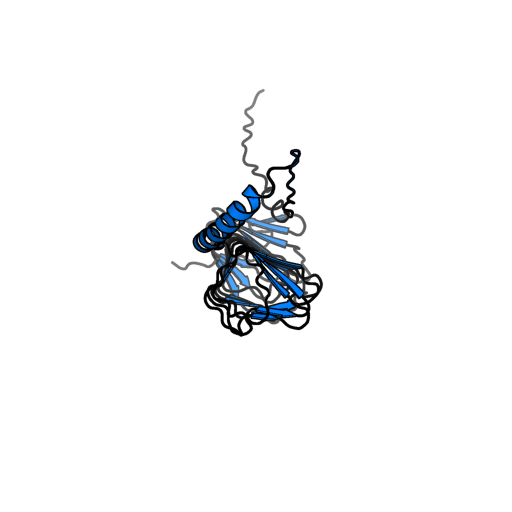1
ATOM 2353 N N . ASN A 1 302 ? -55.979 -0.936 19.286 1.00 32.38 302 ASN A N 1
ATOM 2354 C CA . ASN A 1 302 ? -57.413 -0.836 19.596 1.00 32.38 302 ASN A CA 1
ATOM 2355 C C . ASN A 1 302 ? -58.023 -2.116 20.204 1.00 32.38 302 ASN A C 1
ATOM 2357 O O . ASN A 1 302 ? -57.930 -3.180 19.602 1.00 32.38 302 ASN A O 1
ATOM 2361 N N . LYS A 1 303 ? -58.754 -1.882 21.308 1.00 37.72 303 LYS A N 1
ATOM 2362 C CA . LYS A 1 303 ? -59.789 -2.684 21.997 1.00 37.72 303 LYS A CA 1
ATOM 2363 C C . LYS A 1 303 ? -59.394 -3.960 22.735 1.00 37.72 303 LYS A C 1
ATOM 2365 O O . LYS A 1 303 ? -59.024 -4.954 22.085 1.00 37.72 303 LYS A O 1
#

Foldseek 3Di:
DDPPLPAAADDCPDPQWHDDDLEIAGECVVVPRAEYEYEADDPVDRSQEYEYEDHAEYEDEDAPQHAYAYELYAEYHYHHDDDDDHDADHEDHYECYEYAEDGARHQAYHYENYEYAEDAYADHHQEDAYYCYEYAYYHHPDEQEANREEHAYLYEYAEQAAYHYEYNYHDHAENYEYNAQHQNSAEYYLEEDEHYLYEYEHDDQRSHYYDPNYAYAYYNYHYDHPDDDHDHPDPPPPDCPVVVVVVVVVVVVVVVVVVVPPDDDDDDDDDDDDDDDDDDDDDPPPPPDDDPPDDDDDDDDDD

Sequence (303 aa):
MSDQATKIVISDRLRECNSITKKIFCDFQNSGIRDVYIEPSDPRNVNDKVYVHNVENVHLVGPLCQDLALKNVANILLEEQGDYQCEDGYELAAKKASLESIPKNADKIYLDQCNISSLATENSLKLLTLLHSDIKEFNISAPFRNNSILNLKDSNIEILQKLIIEEGAAVAINSLKISHLASNGLLLKHVNITIRDSTFLNITKDSVITHEQSKISWVNFTGEYPLTGAEIKGSLNHCPMFLIICISLGLLFIVFLCCGIFGKWSNKCKSSQGTPTDQSVDGWILLEKAPNEGQDMKIHQNK

Radius of gyration: 28.04 Å; chains: 1; bounding box: 79×39×100 Å

Secondary structure (DSSP, 8-state):
--------B--TTSTTEEE-SSEEEEE-TTS---EEEEPPPPTTS---EEEEEEEEEEEEESS--S-EEEEEEEEEEEE------PPS-EEEEEEEEEEEE--TTEEEEEEES-EEEEEEESSPPSEEEEES-EEEEEEEEEEE-SS-EEEEES-EEEEEEEEEE-TT-EEEEES-EEEEE-TT-EEESS-EEEEES-EEEE--TTSEEE-TT-EEEEES-BS----SS----------HHHHHHHHHHHHHHHHHHHTT---S------------------S-TTSS---------------

Organism: Halocaridina rubra (NCBI:txid373956)

pLDDT: mean 74.02, std 24.49, range [26.8, 98.5]